Protein AF-A0A7C6QM16-F1 (afdb_monomer)

Radius of gyration: 36.96 Å; Cα contacts (8 Å, |Δi|>4): 160; chains: 1; bounding box: 85×45×129 Å

Nearest PDB structures (foldseek):
  1hlv-assembly1_A  TM=3.546E-01  e=5.012E+00  Homo sapiens

Mean predicted aligned error: 21.58 Å

pLDDT: mean 73.98, std 18.42, range [33.25, 95.0]

Foldseek 3Di:
DDDDDDDDPPPPDPPPPPDPDDPPLRVLLVCCVVVNDPLVVSCVVVVHDSVVSVVVNVVVVVVVVVVPPDDDPPDDPPDPPPDVVVVVVVVVVVVVVVVVLVVVVVVLLVVLVCVVVVVDPDCVPDDDALVRLVVLLVNLVVCVVVVHDSCVSCVSNVHHSVVSVVLNVQCPPHDPVSSSVSSDDVVVVPPPPPDDPVRLVQLVVVCVVPVPDQLQVSQVVCCVDPPDRDRDDSVRSLVSVCVVPVPDPSVCLQAPFDFDDDPPRDTDTDGDHDDDDD

Structure (mmCIF, N/CA/C/O backbone):
data_AF-A0A7C6QM16-F1
#
_entry.id   AF-A0A7C6QM16-F1
#
loop_
_atom_site.group_PDB
_atom_site.id
_atom_site.type_symbol
_atom_site.label_atom_id
_atom_site.label_alt_id
_atom_site.label_comp_id
_atom_site.label_asym_id
_atom_site.label_entity_id
_atom_site.label_seq_id
_atom_site.pdbx_PDB_ins_code
_atom_site.Cartn_x
_atom_site.Cartn_y
_atom_site.Cartn_z
_atom_site.occupancy
_atom_site.B_iso_or_equiv
_atom_site.auth_seq_id
_atom_site.auth_comp_id
_atom_site.auth_asym_id
_atom_site.auth_atom_id
_atom_site.pdbx_PDB_model_num
ATOM 1 N N . MET A 1 1 ? 48.044 -13.655 -75.133 1.00 46.38 1 MET A N 1
ATOM 2 C CA . MET A 1 1 ? 47.577 -13.136 -73.830 1.00 46.38 1 MET A CA 1
ATOM 3 C C . MET A 1 1 ? 46.070 -12.934 -73.935 1.00 46.38 1 MET A C 1
ATOM 5 O O . MET A 1 1 ? 45.674 -11.958 -74.559 1.00 46.38 1 MET A O 1
ATOM 9 N N . PRO A 1 2 ? 45.229 -13.883 -73.489 1.00 45.97 2 PRO A N 1
ATOM 10 C CA . PRO A 1 2 ? 43.781 -13.747 -73.599 1.00 45.97 2 PRO A CA 1
ATOM 11 C C . PRO A 1 2 ? 43.229 -12.981 -72.390 1.00 45.97 2 PRO A C 1
ATOM 13 O O . PRO A 1 2 ? 43.519 -13.322 -71.246 1.00 45.97 2 PRO A O 1
ATOM 16 N N . SER A 1 3 ? 42.445 -11.937 -72.661 1.00 46.34 3 SER A N 1
ATOM 17 C CA . SER A 1 3 ? 41.695 -11.181 -71.660 1.00 46.34 3 SER A CA 1
ATOM 18 C C . SER A 1 3 ? 40.475 -11.979 -71.213 1.00 46.34 3 SER A C 1
ATOM 20 O O . SER A 1 3 ? 39.569 -12.246 -72.002 1.00 46.34 3 SER A O 1
ATOM 22 N N . THR A 1 4 ? 40.459 -12.353 -69.940 1.00 51.69 4 THR A N 1
ATOM 23 C CA . THR A 1 4 ? 39.337 -13.017 -69.283 1.00 51.69 4 THR A CA 1
ATOM 24 C C . THR A 1 4 ? 38.253 -12.006 -68.919 1.00 51.69 4 THR A C 1
ATOM 26 O O . THR A 1 4 ? 38.477 -11.026 -68.212 1.00 51.69 4 THR A O 1
ATOM 29 N N . LEU A 1 5 ? 37.071 -12.290 -69.449 1.00 47.19 5 LEU A N 1
ATOM 30 C CA . LEU A 1 5 ? 35.767 -11.723 -69.142 1.00 47.19 5 LEU A CA 1
ATOM 31 C C . LEU A 1 5 ? 35.243 -12.209 -67.773 1.00 47.19 5 L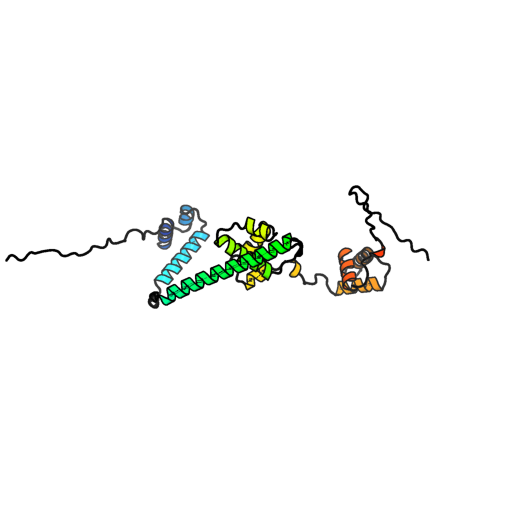EU A C 1
ATOM 33 O O . LEU A 1 5 ? 35.563 -13.316 -67.349 1.00 47.19 5 LEU A O 1
ATOM 37 N N . LEU A 1 6 ? 34.319 -11.413 -67.213 1.00 45.38 6 LEU A N 1
ATOM 38 C CA . LEU A 1 6 ? 33.286 -11.748 -66.211 1.00 45.38 6 LEU A CA 1
ATOM 39 C C . LEU A 1 6 ? 33.723 -11.855 -64.735 1.00 45.38 6 LEU A C 1
ATOM 41 O O . LEU A 1 6 ? 34.360 -12.821 -64.334 1.00 45.38 6 LEU A O 1
ATOM 45 N N . HIS A 1 7 ? 33.219 -10.953 -63.889 1.00 43.53 7 HIS A N 1
ATOM 46 C CA . HIS A 1 7 ? 32.007 -11.214 -63.091 1.00 43.53 7 HIS A CA 1
ATOM 47 C C . HIS A 1 7 ? 31.571 -9.941 -62.348 1.00 43.53 7 HIS A C 1
ATOM 49 O O . HIS A 1 7 ? 32.300 -9.367 -61.543 1.00 43.53 7 HIS A O 1
ATOM 55 N N . SER A 1 8 ? 30.359 -9.497 -62.666 1.00 45.22 8 SER A N 1
ATOM 56 C CA . SER A 1 8 ? 29.576 -8.505 -61.941 1.00 45.22 8 SER A CA 1
ATOM 57 C C . SER A 1 8 ? 28.974 -9.152 -60.693 1.00 45.22 8 SER A C 1
ATOM 59 O O . SER A 1 8 ? 28.041 -9.941 -60.814 1.00 45.22 8 SER A O 1
ATOM 61 N N . ASP A 1 9 ? 29.477 -8.802 -59.511 1.00 41.09 9 ASP A N 1
ATOM 62 C CA . ASP A 1 9 ? 28.884 -9.202 -58.231 1.00 41.09 9 ASP A CA 1
ATOM 63 C C . ASP A 1 9 ? 27.934 -8.093 -57.745 1.00 41.09 9 ASP A C 1
ATOM 65 O O . ASP A 1 9 ? 28.237 -7.277 -56.871 1.00 41.09 9 ASP A O 1
ATOM 69 N N . THR A 1 10 ? 26.755 -8.013 -58.365 1.00 45.34 10 THR A N 1
ATOM 70 C CA . THR A 1 10 ? 25.607 -7.326 -57.766 1.00 45.34 10 THR A CA 1
ATOM 71 C C . THR A 1 10 ? 25.056 -8.230 -56.675 1.00 45.34 10 THR A C 1
ATOM 73 O O . THR A 1 10 ? 24.295 -9.156 -56.939 1.00 45.34 10 THR A O 1
ATOM 76 N N . SER A 1 11 ? 25.472 -7.965 -55.437 1.00 41.06 11 SER A N 1
ATOM 77 C CA . SER A 1 11 ? 24.900 -8.570 -54.239 1.00 41.06 11 SER A CA 1
ATOM 78 C C . SER A 1 11 ? 23.420 -8.181 -54.124 1.00 41.06 11 SER A C 1
ATOM 80 O O . SER A 1 11 ? 23.071 -7.120 -53.598 1.00 41.06 11 SER A O 1
ATOM 82 N N . ASP A 1 12 ? 22.556 -9.053 -54.641 1.00 44.94 12 ASP A N 1
ATOM 83 C CA . ASP A 1 12 ? 21.125 -9.088 -54.363 1.00 44.94 12 ASP A CA 1
ATOM 84 C C . ASP A 1 12 ? 20.931 -9.341 -52.865 1.00 44.94 12 ASP A C 1
ATOM 86 O O . ASP A 1 12 ? 20.944 -10.469 -52.367 1.00 44.94 12 ASP A O 1
ATOM 90 N N . LYS A 1 13 ? 20.767 -8.255 -52.106 1.00 41.72 13 LYS A N 1
ATOM 91 C CA . LYS A 1 13 ? 20.222 -8.345 -50.754 1.00 41.72 13 LYS A CA 1
ATOM 92 C C . LYS A 1 13 ? 18.776 -8.829 -50.879 1.00 41.72 13 LYS A C 1
ATOM 94 O O . LYS A 1 13 ? 17.985 -8.145 -51.533 1.00 41.72 13 LYS A O 1
ATOM 99 N N . PRO A 1 14 ? 18.388 -9.937 -50.224 1.00 41.72 14 PRO A N 1
ATOM 100 C CA . PRO A 1 14 ? 17.009 -10.389 -50.241 1.00 41.72 14 PRO A CA 1
ATOM 101 C C . PRO A 1 14 ? 16.133 -9.283 -49.655 1.00 41.72 14 PRO A C 1
ATOM 103 O O . PRO A 1 14 ? 16.283 -8.876 -48.498 1.00 41.72 14 PRO A O 1
ATOM 106 N N . GLN A 1 15 ? 15.242 -8.760 -50.496 1.00 44.00 15 GLN A N 1
ATOM 107 C CA . GLN A 1 15 ? 14.205 -7.826 -50.103 1.00 44.00 15 GLN A CA 1
ATOM 108 C C . GLN A 1 15 ? 13.397 -8.459 -48.970 1.00 44.00 15 GLN A C 1
ATOM 110 O O . GLN A 1 15 ? 12.625 -9.395 -49.162 1.00 44.00 15 GLN A O 1
ATOM 115 N N . ASN A 1 16 ? 13.577 -7.922 -47.767 1.00 42.69 16 ASN A N 1
ATOM 116 C CA . ASN A 1 16 ? 12.819 -8.257 -46.570 1.00 42.69 16 ASN A CA 1
ATOM 117 C C . ASN A 1 16 ? 11.408 -7.627 -46.671 1.00 42.69 16 ASN A C 1
ATOM 119 O O . ASN A 1 16 ? 11.031 -6.764 -45.882 1.00 42.69 16 ASN A O 1
ATOM 123 N N . GLN A 1 17 ? 10.670 -7.974 -47.733 1.00 45.06 17 GLN A N 1
ATOM 124 C CA . GLN A 1 17 ? 9.314 -7.494 -48.038 1.00 45.06 17 GLN A CA 1
ATOM 125 C C . GLN A 1 17 ? 8.216 -8.374 -47.423 1.00 45.06 17 GLN A C 1
ATOM 127 O O . GLN A 1 17 ? 7.039 -8.034 -47.498 1.00 45.06 17 GLN A O 1
ATOM 132 N N . SER A 1 18 ? 8.571 -9.478 -46.767 1.00 47.22 18 SER A N 1
ATOM 133 C CA . SER A 1 18 ? 7.600 -10.327 -46.079 1.00 47.22 18 SER A CA 1
ATOM 134 C C . SER A 1 18 ? 7.339 -9.800 -44.663 1.00 47.22 18 SER A C 1
ATOM 136 O O . SER A 1 18 ? 8.270 -9.682 -43.869 1.00 47.22 18 SER A O 1
ATOM 138 N N . LYS A 1 19 ? 6.059 -9.538 -44.352 1.00 48.47 19 LYS A N 1
ATOM 139 C CA . LYS A 1 19 ? 5.474 -9.060 -43.075 1.00 48.47 19 LYS A CA 1
ATOM 140 C C . LYS A 1 19 ? 5.273 -7.545 -42.927 1.00 48.47 19 LYS A C 1
ATOM 142 O O . LYS A 1 19 ? 5.683 -6.936 -41.941 1.00 48.47 19 LYS A O 1
ATOM 147 N N . ARG A 1 20 ? 4.509 -6.943 -43.842 1.00 57.47 20 ARG A N 1
ATOM 148 C CA . ARG A 1 20 ? 3.625 -5.806 -43.497 1.00 57.47 20 ARG A CA 1
ATOM 149 C C . ARG A 1 20 ? 2.152 -6.156 -43.687 1.00 57.47 20 ARG A C 1
ATOM 151 O O . ARG A 1 20 ? 1.338 -5.286 -43.980 1.00 57.47 20 ARG A O 1
ATOM 158 N N . ASP A 1 21 ? 1.806 -7.422 -43.510 1.00 67.62 21 ASP A N 1
ATOM 159 C CA . ASP A 1 21 ? 0.406 -7.809 -43.514 1.00 67.62 21 ASP A CA 1
ATOM 160 C C . ASP A 1 21 ? -0.241 -7.246 -42.254 1.00 67.62 21 ASP A C 1
ATOM 162 O O . ASP A 1 21 ? 0.197 -7.511 -41.129 1.00 67.62 21 ASP A O 1
ATOM 166 N N . LEU A 1 22 ? -1.278 -6.427 -42.442 1.00 72.44 22 LEU A N 1
ATOM 167 C CA . LEU A 1 22 ? -2.150 -6.076 -41.336 1.00 72.44 22 LEU A CA 1
ATOM 168 C C . LEU A 1 22 ? -2.662 -7.389 -40.743 1.00 72.44 22 LEU A C 1
ATOM 170 O O .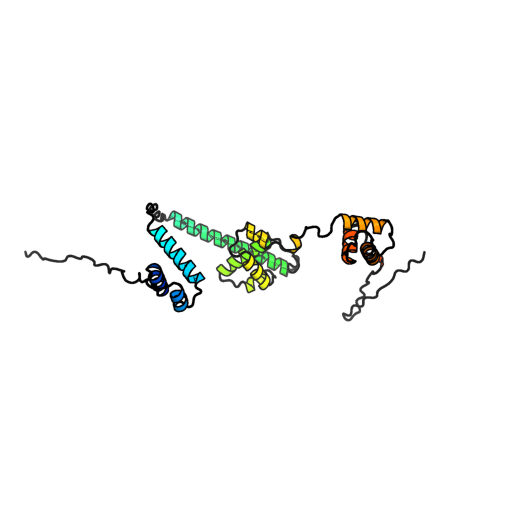 LEU A 1 22 ? -3.212 -8.226 -41.460 1.00 72.44 22 LEU A O 1
ATOM 174 N N . GLY A 1 23 ? -2.466 -7.568 -39.435 1.00 83.50 23 GLY A N 1
ATOM 175 C CA . GLY A 1 23 ? -3.016 -8.718 -38.725 1.00 83.50 23 GLY A CA 1
ATOM 176 C C . GLY A 1 23 ? -4.536 -8.820 -38.927 1.00 83.50 23 GLY A C 1
ATOM 177 O O . GLY A 1 23 ? -5.170 -7.840 -39.332 1.00 83.50 23 GLY A O 1
ATOM 178 N N . PRO A 1 24 ? -5.154 -9.965 -38.601 1.00 83.81 24 PRO A N 1
ATOM 179 C CA . PRO A 1 24 ? -6.566 -10.243 -38.902 1.00 83.81 24 PRO A CA 1
ATOM 180 C C . PRO A 1 24 ? -7.518 -9.136 -38.417 1.00 83.81 24 PRO A C 1
ATOM 182 O O . PRO A 1 24 ? -8.447 -8.740 -39.114 1.00 83.81 24 PRO A O 1
ATOM 185 N N . ASN A 1 25 ? -7.218 -8.543 -37.263 1.00 88.00 25 ASN A N 1
ATOM 186 C CA . ASN A 1 25 ? -7.968 -7.416 -36.714 1.00 88.00 25 ASN A CA 1
ATOM 187 C C . ASN A 1 25 ? -7.803 -6.123 -37.530 1.00 88.00 25 ASN A C 1
ATOM 189 O O . ASN A 1 25 ? -8.761 -5.379 -37.719 1.00 88.00 25 ASN A O 1
ATOM 193 N N . GLY A 1 26 ? -6.592 -5.850 -38.018 1.00 85.62 26 GLY A N 1
ATOM 194 C CA . GLY A 1 26 ? -6.296 -4.681 -38.844 1.00 85.62 26 GLY A CA 1
ATOM 195 C C . GLY A 1 26 ? -7.008 -4.738 -40.195 1.00 85.62 26 GLY A C 1
ATOM 196 O O . GLY A 1 26 ? -7.531 -3.722 -40.638 1.00 85.62 26 GLY A O 1
ATOM 197 N N . GLN A 1 27 ? -7.117 -5.925 -40.801 1.00 89.94 27 GLN A N 1
ATOM 198 C CA . GLN A 1 27 ? -7.863 -6.117 -42.053 1.00 89.94 27 GLN A CA 1
ATOM 199 C C . GLN A 1 27 ? -9.351 -5.795 -41.888 1.00 89.94 27 GLN A C 1
ATOM 201 O O . GLN A 1 27 ? -9.917 -5.077 -42.707 1.00 89.94 27 GLN A O 1
ATOM 206 N N . VAL A 1 28 ? -9.973 -6.257 -40.797 1.00 90.06 28 VAL A N 1
ATOM 207 C CA . VAL A 1 28 ? -11.381 -5.952 -40.492 1.00 90.06 28 VAL A CA 1
ATOM 208 C C . VAL A 1 28 ? -11.584 -4.450 -40.269 1.00 90.06 28 VAL A C 1
ATOM 210 O O . VAL A 1 28 ? -12.543 -3.879 -40.779 1.00 90.06 28 VAL A O 1
ATOM 213 N N . ILE A 1 29 ? -10.668 -3.778 -39.566 1.00 90.69 29 ILE A N 1
ATOM 214 C CA . ILE A 1 29 ? -10.740 -2.323 -39.359 1.00 90.69 29 ILE A CA 1
ATOM 215 C C . ILE A 1 29 ? -10.599 -1.553 -40.679 1.00 90.69 29 ILE A C 1
ATOM 217 O O . ILE A 1 29 ? -11.356 -0.611 -40.909 1.00 90.69 29 ILE A O 1
ATOM 221 N N . VAL A 1 30 ? -9.696 -1.971 -41.571 1.00 90.44 30 VAL A N 1
ATOM 222 C CA . VAL A 1 30 ? -9.554 -1.371 -42.909 1.00 90.44 30 VAL A CA 1
ATOM 223 C C . VAL A 1 30 ? -10.815 -1.581 -43.749 1.00 90.44 30 VAL A C 1
ATOM 225 O O . VAL A 1 30 ? -11.271 -0.637 -44.385 1.00 90.44 30 VAL A O 1
ATOM 228 N N . GLN A 1 31 ? -11.431 -2.767 -43.705 1.00 91.38 31 GLN A N 1
ATOM 229 C CA . GLN A 1 31 ? -12.690 -3.047 -44.409 1.00 91.38 31 GLN A CA 1
ATOM 230 C C . GLN A 1 31 ? -13.840 -2.149 -43.936 1.00 91.38 31 GLN A C 1
ATOM 232 O O . GLN A 1 31 ? -14.633 -1.682 -44.757 1.00 91.38 31 GLN A O 1
ATOM 237 N N . VAL A 1 32 ? -13.913 -1.867 -42.633 1.00 92.75 32 VAL A N 1
ATOM 238 C CA . VAL A 1 32 ? -14.917 -0.946 -42.081 1.00 92.75 32 VAL A CA 1
ATOM 239 C C . VAL A 1 32 ? -14.643 0.498 -42.498 1.00 92.75 32 VAL A C 1
ATOM 241 O O . VAL A 1 32 ? -15.568 1.194 -42.906 1.00 92.75 32 VAL A O 1
ATOM 244 N N . LEU A 1 33 ? -13.386 0.951 -42.448 1.00 89.81 33 LEU A N 1
ATOM 245 C CA . LEU A 1 33 ? -13.014 2.298 -42.905 1.00 89.81 33 LEU A CA 1
ATOM 246 C C . LEU A 1 33 ? -13.240 2.492 -44.411 1.00 89.81 33 LEU A C 1
ATOM 248 O O . LEU A 1 33 ? -13.601 3.584 -44.834 1.00 89.81 33 LEU A O 1
ATOM 252 N N . ALA A 1 34 ? -13.077 1.433 -45.205 1.00 90.75 34 ALA A N 1
ATOM 253 C CA . ALA A 1 34 ? -13.374 1.420 -46.635 1.00 90.75 34 ALA A CA 1
ATOM 254 C C . ALA A 1 34 ? -14.883 1.361 -46.950 1.00 90.75 34 ALA A C 1
ATOM 256 O O . ALA A 1 34 ? -15.260 1.352 -48.118 1.00 90.75 34 ALA A O 1
ATOM 257 N N . GLY A 1 35 ? -15.754 1.270 -45.936 1.00 90.94 35 GLY A N 1
ATOM 258 C CA . GLY A 1 35 ? -17.207 1.164 -46.105 1.00 90.94 35 GLY A CA 1
ATOM 259 C C . GLY A 1 35 ? -17.700 -0.208 -46.580 1.00 90.94 35 GLY A C 1
ATOM 260 O O . GLY A 1 35 ? -18.897 -0.391 -46.769 1.00 90.94 35 GLY A O 1
ATOM 261 N N . SER A 1 36 ? -16.801 -1.183 -46.740 1.00 93.00 36 SER A N 1
ATOM 262 C CA . SER A 1 36 ? -17.120 -2.539 -47.213 1.00 93.00 36 SER A CA 1
ATOM 263 C C . SER A 1 36 ? -17.731 -3.453 -46.144 1.00 93.00 36 SER A C 1
ATOM 265 O O . SER A 1 36 ? -18.286 -4.495 -46.478 1.00 93.00 36 SER A O 1
ATOM 267 N N . LEU A 1 37 ? -17.639 -3.076 -44.864 1.00 93.50 37 LEU A N 1
ATOM 268 C CA . LEU A 1 37 ? -18.201 -3.827 -43.741 1.00 93.50 37 LEU A CA 1
ATOM 269 C C . LEU A 1 37 ? -18.803 -2.859 -42.705 1.00 93.50 37 LEU A C 1
ATOM 271 O O . LEU A 1 37 ? -18.106 -1.945 -42.256 1.00 93.50 37 LEU A O 1
ATOM 275 N N . PRO A 1 38 ? -20.062 -3.027 -42.266 1.00 94.88 38 PRO A N 1
ATOM 276 C CA . PRO A 1 38 ? -20.631 -2.179 -41.227 1.00 94.88 38 PRO A CA 1
ATOM 277 C C . PRO A 1 38 ? -19.995 -2.462 -39.856 1.00 94.88 38 PRO A C 1
ATOM 279 O O . PRO A 1 38 ? -19.703 -3.601 -39.487 1.00 94.88 38 PRO A O 1
ATOM 282 N N . ALA A 1 39 ? -19.833 -1.415 -39.040 1.00 90.88 39 ALA A N 1
ATOM 283 C CA . ALA A 1 39 ? -19.165 -1.504 -37.735 1.00 90.88 39 ALA A CA 1
ATOM 284 C C . ALA A 1 39 ? -19.828 -2.493 -36.751 1.00 90.88 39 ALA A C 1
ATOM 286 O O . ALA A 1 39 ? -19.159 -3.034 -35.871 1.00 90.88 39 ALA A O 1
ATOM 287 N N . SER A 1 40 ? -21.136 -2.735 -36.879 1.00 93.19 40 SER A N 1
ATOM 288 C CA . SER A 1 40 ? -21.866 -3.738 -36.091 1.00 93.19 40 SER A CA 1
ATOM 289 C C . SER A 1 40 ? -21.476 -5.171 -36.452 1.00 93.19 40 SER A C 1
ATOM 291 O O . SER A 1 40 ? -21.358 -6.012 -35.566 1.00 93.19 40 SER A O 1
ATOM 293 N N . GLU A 1 41 ? -21.237 -5.443 -37.730 1.00 94.00 41 GLU A N 1
ATOM 294 C CA . GLU A 1 41 ? -20.842 -6.766 -38.216 1.00 94.00 41 GLU A CA 1
ATOM 295 C C . GLU A 1 41 ? -19.371 -7.051 -37.897 1.00 94.00 41 GLU A C 1
ATOM 297 O O . GLU A 1 41 ? -19.024 -8.140 -37.444 1.00 94.00 41 GLU A O 1
ATOM 302 N N . ALA A 1 42 ? -18.515 -6.029 -37.987 1.00 92.69 42 ALA A N 1
ATOM 303 C CA . ALA A 1 42 ? -17.138 -6.101 -37.505 1.00 92.69 42 ALA A CA 1
ATOM 304 C C . ALA A 1 42 ? -17.048 -6.403 -35.999 1.00 92.69 42 ALA A C 1
ATOM 306 O O . ALA A 1 42 ? -16.181 -7.164 -35.571 1.00 92.69 42 ALA A O 1
ATOM 307 N N . ALA A 1 43 ? -17.957 -5.836 -35.197 1.00 93.50 43 ALA A N 1
ATOM 308 C CA . ALA A 1 43 ? -18.038 -6.096 -33.760 1.00 93.50 43 ALA A CA 1
ATOM 309 C C . ALA A 1 43 ? -18.325 -7.575 -33.471 1.00 93.50 43 ALA A C 1
ATOM 311 O O . ALA A 1 43 ? -17.625 -8.190 -32.667 1.00 93.50 43 ALA A O 1
ATOM 312 N N . LEU A 1 44 ? -19.298 -8.156 -34.180 1.00 94.19 44 LEU A N 1
ATOM 313 C CA . LEU A 1 44 ? -19.637 -9.576 -34.077 1.00 94.19 44 LEU A CA 1
ATOM 314 C C . LEU A 1 44 ? -18.472 -10.466 -34.524 1.00 94.19 44 LEU A C 1
ATOM 316 O O . LEU A 1 44 ? -18.088 -11.378 -33.796 1.00 94.19 44 LEU A O 1
ATOM 320 N N . LYS A 1 45 ? -17.857 -10.156 -35.672 1.00 94.12 45 LYS A N 1
ATOM 321 C CA . LYS A 1 45 ? -16.745 -10.932 -36.242 1.00 94.12 45 LYS A CA 1
ATOM 322 C C . LYS A 1 45 ? -15.511 -10.968 -35.336 1.00 94.12 45 LYS A C 1
ATOM 324 O O . LYS A 1 45 ? -14.791 -11.960 -35.325 1.00 94.12 45 LYS A O 1
ATOM 329 N N . LEU A 1 46 ? -15.272 -9.899 -34.576 1.00 92.69 46 LEU A N 1
ATOM 330 C CA . LEU A 1 46 ? -14.142 -9.786 -33.649 1.00 92.69 46 LEU A CA 1
ATOM 331 C C . LEU A 1 46 ? -14.496 -10.137 -32.194 1.00 92.69 46 LEU A C 1
ATOM 333 O O . LEU A 1 46 ? -13.623 -10.063 -31.331 1.00 92.69 46 LEU A O 1
ATOM 337 N N . GLY A 1 47 ? -15.751 -10.494 -31.894 1.00 94.75 47 GLY A N 1
ATOM 338 C CA . GLY A 1 47 ? -16.197 -10.774 -30.523 1.00 94.75 47 GLY A CA 1
ATOM 339 C C . GLY A 1 47 ? -16.083 -9.562 -29.589 1.00 94.75 47 GLY A C 1
ATOM 340 O O . GLY A 1 47 ? -15.804 -9.708 -28.400 1.00 94.75 47 GLY A O 1
ATOM 341 N N . MET A 1 48 ? -16.251 -8.351 -30.124 1.00 94.81 48 MET A N 1
ATOM 342 C CA . MET A 1 48 ? -16.083 -7.090 -29.401 1.00 94.81 48 MET A CA 1
ATOM 343 C C . MET A 1 48 ? -17.389 -6.300 -29.320 1.00 94.81 48 MET A C 1
ATOM 345 O O . MET A 1 48 ? -18.299 -6.462 -30.126 1.00 94.81 48 MET A O 1
ATOM 349 N N . SER A 1 49 ? -17.478 -5.379 -28.357 1.00 95.00 49 SER A N 1
ATOM 350 C CA . SER A 1 49 ? -18.594 -4.434 -28.314 1.00 95.00 49 SER A CA 1
ATOM 351 C C . SER A 1 49 ? -18.477 -3.393 -29.434 1.00 95.00 49 SER A C 1
ATOM 353 O O . SER A 1 49 ? -17.381 -2.973 -29.814 1.00 95.00 49 SER A O 1
ATOM 355 N N . ARG A 1 50 ? -19.617 -2.890 -29.921 1.00 91.38 50 ARG A N 1
ATOM 356 C CA . ARG A 1 50 ? -19.663 -1.823 -30.940 1.00 91.38 50 ARG A CA 1
ATOM 357 C C . ARG A 1 50 ? -18.893 -0.564 -30.514 1.00 91.38 50 ARG A C 1
ATOM 359 O O . ARG A 1 50 ? -18.261 0.091 -31.337 1.00 91.38 50 ARG A O 1
ATOM 366 N N . GLN A 1 51 ? -18.897 -0.245 -29.217 1.00 92.94 51 GLN A N 1
ATOM 367 C CA . GLN A 1 51 ? -18.116 0.870 -28.672 1.00 92.94 51 GLN A CA 1
ATOM 368 C C . GLN A 1 51 ? -16.603 0.642 -28.798 1.00 92.94 51 GLN A C 1
ATOM 370 O O . GLN A 1 51 ? -15.871 1.590 -29.075 1.00 92.94 51 GLN A O 1
ATOM 375 N N . ALA A 1 52 ? -16.125 -0.592 -28.608 1.00 91.50 52 ALA A N 1
ATOM 376 C CA . ALA A 1 52 ? -14.711 -0.921 -28.763 1.00 91.50 52 ALA A CA 1
ATOM 377 C C . ALA A 1 52 ? -14.255 -0.773 -30.225 1.00 91.50 52 ALA A C 1
ATOM 379 O O . ALA A 1 52 ? -13.227 -0.140 -30.464 1.00 91.50 52 ALA A O 1
ATOM 380 N N . ILE A 1 53 ? -15.063 -1.248 -31.183 1.00 94.31 53 ILE A N 1
ATOM 381 C CA . ILE A 1 53 ? -14.828 -1.054 -32.625 1.00 94.31 53 ILE A CA 1
ATOM 382 C C . ILE A 1 53 ? -14.748 0.435 -32.967 1.00 94.31 53 ILE A C 1
ATOM 384 O O . ILE A 1 53 ? -13.766 0.872 -33.557 1.00 94.31 53 ILE A O 1
ATOM 388 N N . ASN A 1 54 ? -15.720 1.244 -32.535 1.00 92.44 54 ASN A N 1
ATOM 389 C CA . ASN A 1 54 ? -15.719 2.683 -32.822 1.00 92.44 54 ASN A CA 1
ATOM 390 C C . ASN A 1 54 ? -14.484 3.397 -32.248 1.00 92.44 54 ASN A C 1
ATOM 392 O O . ASN A 1 54 ? -13.907 4.262 -32.901 1.00 92.44 54 ASN A O 1
ATOM 396 N N . ARG A 1 55 ? -14.017 3.005 -31.053 1.00 93.38 55 ARG A N 1
ATOM 397 C CA . ARG A 1 55 ? -12.759 3.531 -30.492 1.00 93.38 55 ARG A CA 1
ATOM 398 C C . ARG A 1 55 ? -11.548 3.154 -31.345 1.00 93.38 55 ARG A C 1
ATOM 400 O O . ARG A 1 55 ? -10.625 3.954 -31.457 1.00 93.38 55 ARG A O 1
ATOM 407 N N . TRP A 1 56 ? -11.523 1.950 -31.911 1.00 93.19 56 TRP A N 1
ATOM 408 C CA . TRP A 1 56 ? -10.443 1.516 -32.798 1.00 93.19 56 TRP A CA 1
ATOM 409 C C . TRP A 1 56 ? -10.474 2.249 -34.137 1.00 93.19 56 TRP A C 1
ATOM 411 O O . TRP A 1 56 ? -9.422 2.692 -34.587 1.00 93.19 56 TRP A O 1
ATOM 421 N N . LEU A 1 57 ? -11.658 2.450 -34.718 1.00 92.19 57 LEU A N 1
ATOM 422 C CA . LEU A 1 57 ? -11.832 3.228 -35.947 1.00 92.19 57 LEU A CA 1
ATOM 423 C C . LEU A 1 57 ? -11.338 4.666 -35.775 1.00 92.19 57 LEU A C 1
ATOM 425 O O . LEU A 1 57 ? -10.562 5.138 -36.599 1.00 92.19 57 LEU A O 1
ATOM 429 N N . ASN A 1 58 ? -11.701 5.324 -34.669 1.00 93.06 58 ASN A N 1
ATOM 430 C CA . ASN A 1 58 ? -11.243 6.685 -34.379 1.00 93.06 58 ASN A CA 1
ATOM 431 C C . ASN A 1 58 ? -9.715 6.758 -34.256 1.00 93.06 58 ASN A C 1
ATOM 433 O O . ASN A 1 58 ? -9.088 7.602 -34.886 1.00 93.06 58 ASN A O 1
ATOM 437 N N . ARG A 1 59 ? -9.089 5.824 -33.525 1.00 90.56 59 ARG A N 1
ATOM 438 C CA . ARG A 1 59 ? -7.619 5.772 -33.420 1.00 90.56 59 ARG A CA 1
ATOM 439 C C . ARG A 1 59 ? -6.941 5.502 -34.759 1.00 90.56 59 ARG A C 1
ATOM 441 O O . ARG A 1 59 ? -5.881 6.059 -35.021 1.00 90.56 59 ARG A O 1
ATOM 448 N N . ALA A 1 60 ? -7.517 4.630 -35.584 1.00 90.38 60 ALA A N 1
ATOM 449 C CA . ALA A 1 60 ? -6.990 4.347 -36.912 1.00 90.38 60 ALA A CA 1
ATOM 450 C C . ALA A 1 60 ? -7.074 5.593 -37.808 1.00 90.38 60 ALA A C 1
ATOM 452 O O . ALA A 1 60 ? -6.087 5.938 -38.452 1.00 90.38 60 ALA A O 1
ATOM 453 N N . ALA A 1 61 ? -8.199 6.313 -37.781 1.00 89.56 61 ALA A N 1
ATOM 454 C CA . ALA A 1 61 ? -8.371 7.574 -38.496 1.00 89.56 61 ALA A CA 1
ATOM 455 C C . ALA A 1 61 ? -7.377 8.655 -38.024 1.00 89.56 61 ALA A C 1
ATOM 457 O O . ALA A 1 61 ? -6.732 9.296 -38.853 1.00 89.56 61 ALA A O 1
ATOM 458 N N . ASP A 1 62 ? -7.179 8.807 -36.710 1.00 89.75 62 ASP A N 1
ATOM 459 C CA . ASP A 1 62 ? -6.192 9.732 -36.133 1.00 89.75 62 ASP A CA 1
ATOM 460 C C . ASP A 1 62 ? -4.755 9.360 -36.522 1.00 89.75 62 ASP A C 1
ATOM 462 O O . ASP A 1 62 ? -3.938 10.228 -36.838 1.00 89.75 62 ASP A O 1
ATOM 466 N N . GLY A 1 63 ? -4.444 8.062 -36.538 1.00 87.31 63 GLY A N 1
ATOM 467 C CA . GLY A 1 63 ? -3.161 7.537 -36.994 1.00 87.31 63 GLY A CA 1
ATOM 468 C C . GLY A 1 63 ? -2.903 7.852 -38.467 1.00 87.31 63 GLY A C 1
ATOM 469 O O . GLY A 1 63 ? -1.832 8.356 -38.799 1.00 87.31 63 GLY A O 1
ATOM 470 N N . ILE A 1 64 ? -3.897 7.634 -39.336 1.00 87.88 64 ILE A N 1
ATOM 471 C CA . ILE A 1 64 ? -3.823 7.972 -40.767 1.00 87.88 64 ILE A CA 1
ATOM 472 C C . ILE A 1 64 ? -3.626 9.479 -40.942 1.00 87.88 64 ILE A C 1
ATOM 474 O O . ILE A 1 64 ? -2.721 9.900 -41.659 1.00 87.88 64 ILE A O 1
ATOM 478 N N . LYS A 1 65 ? -4.411 10.301 -40.237 1.00 89.75 65 LYS A N 1
ATOM 479 C CA . LYS A 1 65 ? -4.278 11.762 -40.266 1.00 89.75 65 LYS A CA 1
ATOM 480 C C . LYS A 1 65 ? -2.872 12.200 -39.852 1.00 89.75 65 LYS A C 1
ATOM 482 O O . LYS A 1 65 ? -2.269 13.022 -40.530 1.00 89.75 65 LYS A O 1
ATOM 487 N N . THR A 1 66 ? -2.331 11.609 -38.789 1.00 87.38 66 THR A N 1
ATOM 488 C CA . THR A 1 66 ? -0.980 11.901 -38.283 1.00 87.38 66 THR A CA 1
ATOM 489 C C . THR A 1 66 ? 0.116 11.455 -39.257 1.00 87.38 66 THR A C 1
ATOM 491 O O . THR A 1 66 ? 1.137 12.125 -39.390 1.00 87.38 66 THR A O 1
ATOM 494 N N . ALA A 1 67 ? -0.077 10.334 -39.952 1.00 83.88 67 ALA A N 1
ATOM 495 C CA . ALA A 1 67 ? 0.868 9.840 -40.952 1.00 83.88 67 ALA A CA 1
ATOM 496 C C . ALA A 1 67 ? 0.866 10.690 -42.234 1.00 83.88 67 ALA A C 1
ATOM 498 O O . ALA A 1 67 ? 1.911 10.856 -42.856 1.00 83.88 67 ALA A O 1
ATOM 499 N N . LEU A 1 68 ? -0.295 11.233 -42.613 1.00 85.38 68 LEU A N 1
ATOM 500 C CA . LEU A 1 68 ? -0.451 12.107 -43.778 1.00 85.38 68 LEU A CA 1
ATOM 501 C C . LEU A 1 68 ? -0.043 13.558 -43.500 1.00 85.38 68 LEU A C 1
ATOM 503 O O . LEU A 1 68 ? 0.249 14.297 -44.438 1.00 85.38 68 LEU A O 1
ATOM 507 N N . THR A 1 69 ? -0.002 13.990 -42.235 1.00 87.44 69 THR A N 1
ATOM 508 C CA . THR A 1 69 ? 0.547 15.305 -41.895 1.00 87.44 69 THR A CA 1
ATOM 509 C C . THR A 1 69 ? 2.066 15.310 -42.091 1.00 87.44 69 THR A C 1
ATOM 511 O O . THR A 1 69 ? 2.760 14.540 -41.420 1.00 87.44 69 THR A O 1
ATOM 514 N N . PRO A 1 70 ? 2.613 16.173 -42.971 1.00 77.00 70 PRO A N 1
ATOM 515 C CA . PRO A 1 70 ? 4.044 16.220 -43.235 1.00 77.00 70 PRO A CA 1
ATOM 516 C C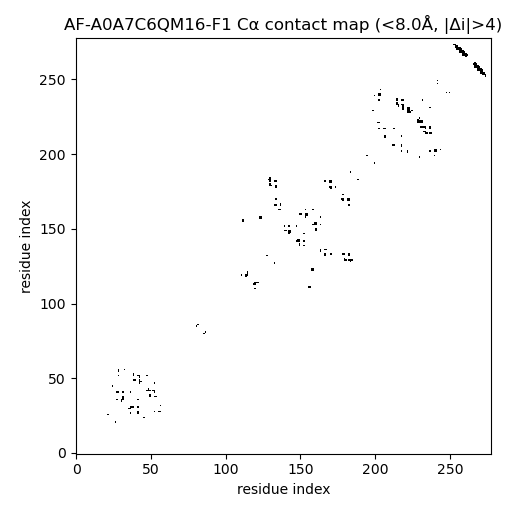 . PRO A 1 70 ? 4.784 16.625 -41.961 1.00 77.00 70 PRO A C 1
ATOM 518 O O . PRO A 1 70 ? 4.660 17.745 -41.464 1.00 77.00 70 PRO A O 1
ATOM 521 N N . LYS A 1 71 ? 5.561 15.693 -41.411 1.00 73.62 71 LYS A N 1
ATOM 522 C CA . LYS A 1 71 ? 6.416 15.944 -40.255 1.00 73.62 71 LYS A CA 1
ATOM 523 C C . LYS A 1 71 ? 7.810 16.276 -40.767 1.00 73.62 71 LYS A C 1
ATOM 525 O O . LYS A 1 71 ? 8.369 15.520 -41.560 1.00 73.62 71 LYS A O 1
ATOM 530 N N . LYS A 1 72 ? 8.377 17.398 -40.314 1.00 76.38 72 LYS A N 1
ATOM 531 C CA . LYS A 1 72 ? 9.785 17.723 -40.576 1.00 76.38 72 LYS A CA 1
ATOM 532 C C . LYS A 1 72 ? 10.625 16.513 -40.134 1.00 76.38 72 LYS A C 1
ATOM 534 O O . LYS A 1 72 ? 10.407 16.054 -39.006 1.00 76.38 72 LYS A O 1
ATOM 539 N N . PRO A 1 73 ? 11.509 15.959 -40.987 1.00 73.75 73 PRO A N 1
ATOM 540 C CA . PRO A 1 73 ? 12.359 14.847 -40.589 1.00 73.75 73 PRO A CA 1
ATOM 541 C C . PRO A 1 73 ? 13.072 15.244 -39.299 1.00 73.75 73 PRO A C 1
ATOM 543 O O . PRO A 1 73 ? 13.623 16.345 -39.198 1.00 73.75 73 PRO A O 1
ATOM 546 N N . GLY A 1 74 ? 12.948 14.393 -38.279 1.00 69.00 74 GLY A N 1
ATOM 547 C CA . GLY A 1 74 ? 13.595 14.636 -36.999 1.00 69.00 74 GLY A CA 1
ATOM 548 C C . GLY A 1 74 ? 15.104 14.797 -37.196 1.00 69.00 74 GLY A C 1
ATOM 549 O O . GLY A 1 74 ? 15.642 14.286 -38.184 1.00 69.00 74 GLY A O 1
ATOM 550 N N . PRO A 1 75 ? 15.797 15.502 -36.286 1.00 72.88 75 PRO A N 1
ATOM 551 C CA . PRO A 1 75 ? 17.252 15.521 -36.299 1.00 72.88 75 PRO A CA 1
ATOM 552 C C . PRO A 1 75 ? 17.762 14.080 -36.368 1.00 72.88 75 PRO A C 1
ATOM 554 O O . PRO A 1 75 ? 17.210 13.199 -35.701 1.00 72.88 75 PRO A O 1
ATOM 557 N N . ALA A 1 76 ? 18.764 13.842 -37.222 1.00 62.97 76 ALA A N 1
ATOM 558 C CA . ALA A 1 76 ? 19.367 12.525 -37.361 1.00 62.97 76 ALA A CA 1
ATOM 559 C C . ALA A 1 76 ? 19.690 11.988 -35.957 1.00 62.97 76 ALA A C 1
ATOM 561 O O . ALA A 1 76 ? 20.197 12.760 -35.134 1.00 62.97 76 ALA A O 1
ATOM 562 N N . PRO A 1 77 ? 19.356 10.720 -35.648 1.00 57.50 77 PRO A N 1
ATOM 563 C CA . PRO A 1 77 ? 19.687 10.152 -34.351 1.00 57.50 77 PRO A CA 1
ATOM 564 C C . PRO A 1 77 ? 21.180 10.376 -34.126 1.00 57.50 77 PRO A C 1
ATOM 566 O O . PRO A 1 77 ? 21.986 9.964 -34.964 1.00 57.50 77 PRO A O 1
ATOM 569 N N . MET A 1 78 ? 21.531 11.095 -33.050 1.00 57.19 78 MET A N 1
ATOM 570 C CA . MET A 1 78 ? 22.929 11.278 -32.667 1.00 57.19 78 MET A CA 1
ATOM 571 C C . MET A 1 78 ? 23.552 9.891 -32.661 1.00 57.19 78 MET A C 1
ATOM 573 O O . MET A 1 78 ? 23.075 9.003 -31.947 1.00 57.19 78 MET A O 1
ATOM 577 N N . GLN A 1 79 ? 24.559 9.683 -33.510 1.00 59.78 79 GLN A N 1
ATOM 578 C CA . GLN A 1 79 ? 25.304 8.440 -33.468 1.00 59.78 79 GLN A CA 1
ATOM 579 C C . GLN A 1 79 ? 25.811 8.280 -32.033 1.00 59.78 79 GLN A C 1
ATOM 581 O O . GLN A 1 79 ? 26.287 9.267 -31.460 1.00 59.78 79 GLN A O 1
ATOM 586 N N . PRO A 1 80 ? 25.650 7.096 -31.416 1.00 57.62 80 PRO A N 1
ATOM 587 C CA . PRO A 1 80 ? 26.151 6.882 -30.074 1.00 57.62 80 PRO A CA 1
ATOM 588 C C . PRO A 1 80 ? 27.636 7.222 -30.102 1.00 57.62 80 PRO A C 1
ATOM 590 O O . PRO A 1 80 ? 28.400 6.638 -30.873 1.00 57.62 80 PRO A O 1
ATOM 593 N N . VAL A 1 81 ? 28.018 8.226 -29.314 1.00 58.88 81 VAL A N 1
ATOM 594 C CA . VAL A 1 81 ? 29.416 8.587 -29.109 1.00 58.88 81 VAL A CA 1
ATOM 595 C C . VAL A 1 81 ? 30.029 7.411 -28.357 1.00 58.88 81 VAL A C 1
ATOM 597 O O . VAL A 1 81 ? 30.016 7.354 -27.131 1.00 58.88 81 VAL A O 1
ATOM 600 N N . ASN A 1 82 ? 30.486 6.415 -29.113 1.00 59.25 82 ASN A N 1
ATOM 601 C CA . ASN A 1 82 ? 31.196 5.245 -28.623 1.00 59.25 82 ASN A CA 1
ATOM 602 C C . ASN A 1 82 ? 32.632 5.666 -28.296 1.00 59.25 82 ASN A C 1
ATOM 604 O O . ASN A 1 82 ? 33.583 5.189 -28.912 1.00 59.25 82 ASN A O 1
ATOM 608 N N . SER A 1 83 ? 32.798 6.610 -27.367 1.00 74.31 83 SER A N 1
ATOM 609 C CA . SER A 1 83 ? 34.112 6.870 -26.799 1.00 74.31 83 SER A CA 1
ATOM 610 C C . SER A 1 83 ? 34.406 5.798 -25.740 1.00 74.31 83 SER A C 1
ATOM 612 O O . SER A 1 83 ? 33.521 5.442 -24.951 1.00 74.31 83 SER A O 1
ATOM 614 N N . PRO A 1 84 ? 35.636 5.257 -25.693 1.00 78.75 84 PRO A N 1
ATOM 615 C CA . PRO A 1 84 ? 36.037 4.315 -24.646 1.00 78.75 84 PRO A CA 1
ATOM 616 C C . PRO A 1 84 ? 35.898 4.931 -23.243 1.00 78.75 84 PRO A C 1
ATOM 618 O O . PRO A 1 84 ? 35.604 4.225 -22.280 1.00 78.75 84 PRO A O 1
ATOM 621 N N . GLU A 1 85 ? 36.011 6.256 -23.144 1.00 79.31 85 GLU A N 1
ATOM 622 C CA . GLU A 1 85 ? 35.772 7.035 -21.926 1.00 79.31 85 GLU A CA 1
ATOM 623 C C . GLU A 1 85 ? 34.322 6.932 -21.434 1.00 79.31 85 GLU A C 1
ATOM 625 O O . GLU A 1 85 ? 34.084 6.767 -20.238 1.00 79.31 85 GLU A O 1
ATOM 630 N N . LEU A 1 86 ? 33.340 6.957 -22.340 1.00 79.00 86 LEU A N 1
ATOM 631 C CA . LEU A 1 86 ? 31.926 6.842 -21.983 1.00 79.00 86 LEU A CA 1
ATOM 632 C C . LEU A 1 86 ? 31.579 5.421 -21.520 1.00 79.00 86 LEU A C 1
ATOM 634 O O . LEU A 1 86 ? 30.819 5.253 -20.566 1.00 79.00 86 LEU A O 1
ATOM 638 N N . ALA A 1 87 ? 32.187 4.398 -22.126 1.00 78.75 87 ALA A N 1
ATOM 639 C CA . ALA A 1 87 ? 32.056 3.015 -21.669 1.00 78.75 87 ALA A CA 1
ATOM 640 C C . ALA A 1 87 ? 32.691 2.805 -20.279 1.00 78.75 87 ALA A C 1
ATOM 642 O O . ALA A 1 87 ? 32.089 2.158 -19.416 1.00 78.75 87 ALA A O 1
ATOM 643 N N . ALA A 1 88 ? 33.867 3.395 -20.033 1.00 85.56 88 ALA A N 1
ATOM 644 C CA . ALA A 1 88 ? 34.525 3.368 -18.729 1.00 85.56 88 ALA A CA 1
ATOM 645 C C . ALA A 1 88 ? 33.681 4.072 -17.651 1.00 85.56 88 ALA A C 1
ATOM 647 O O . ALA A 1 88 ? 33.428 3.490 -16.593 1.00 85.56 88 ALA A O 1
ATOM 648 N N . ALA A 1 89 ? 33.146 5.260 -17.953 1.00 84.69 89 ALA A N 1
ATOM 649 C CA . ALA A 1 89 ? 32.266 6.003 -17.052 1.00 84.69 89 ALA A CA 1
ATOM 650 C C . ALA A 1 89 ? 30.959 5.244 -16.755 1.00 84.69 89 ALA A C 1
ATOM 652 O O . ALA A 1 89 ? 30.514 5.179 -15.609 1.00 84.69 89 ALA A O 1
ATOM 653 N N . GLN A 1 90 ? 30.347 4.602 -17.756 1.00 81.50 90 GLN A N 1
ATOM 654 C CA . GLN A 1 90 ? 29.156 3.769 -17.551 1.00 81.50 90 GLN A CA 1
ATOM 655 C C . GLN A 1 90 ? 29.441 2.548 -16.671 1.00 81.50 90 GLN A C 1
ATOM 657 O O . GLN A 1 90 ? 28.629 2.198 -15.808 1.00 81.50 90 GLN A O 1
ATOM 662 N N . HIS A 1 91 ? 30.596 1.907 -16.861 1.00 83.50 91 HIS A N 1
ATOM 663 C CA . HIS A 1 91 ? 31.031 0.796 -16.023 1.00 83.50 91 HIS A CA 1
ATOM 664 C C . HIS A 1 91 ? 31.267 1.248 -14.573 1.00 83.50 91 HIS A C 1
ATOM 666 O O . HIS A 1 91 ? 30.849 0.570 -13.630 1.00 83.50 91 HIS A O 1
ATOM 672 N N . GLU A 1 92 ? 31.870 2.420 -14.377 1.00 91.19 92 GLU A N 1
ATOM 673 C CA . GLU A 1 92 ? 32.088 3.005 -13.056 1.00 91.19 92 GLU A CA 1
ATOM 674 C C . GLU A 1 92 ? 30.773 3.374 -12.356 1.00 91.19 92 GLU A C 1
ATOM 676 O O . GLU A 1 92 ? 30.556 2.975 -11.210 1.00 91.19 92 GLU A O 1
ATOM 681 N N . ILE A 1 93 ? 29.836 4.015 -13.062 1.00 86.62 93 ILE A N 1
ATOM 682 C CA . ILE A 1 93 ? 28.488 4.303 -12.547 1.00 86.62 93 ILE A CA 1
ATOM 683 C C . ILE A 1 93 ? 27.781 3.009 -12.129 1.00 86.62 93 ILE A C 1
ATOM 685 O O . ILE A 1 93 ? 27.160 2.949 -11.065 1.00 86.62 93 ILE A O 1
ATOM 689 N N . LYS A 1 94 ? 27.887 1.945 -12.932 1.00 85.62 94 LYS A N 1
ATOM 690 C CA . LYS A 1 94 ? 27.310 0.636 -12.602 1.00 85.62 94 LYS A CA 1
ATOM 691 C C . LYS A 1 94 ? 27.934 0.051 -11.331 1.00 85.62 94 LYS A C 1
ATOM 693 O O . LYS A 1 94 ? 27.202 -0.412 -10.457 1.00 85.62 94 LYS A O 1
ATOM 698 N N . LYS A 1 95 ? 29.261 0.122 -11.197 1.00 87.62 95 LYS A N 1
ATOM 699 C CA . LYS A 1 95 ? 30.005 -0.342 -10.014 1.00 87.62 95 LYS A CA 1
ATOM 700 C C . LYS A 1 95 ? 29.623 0.444 -8.756 1.00 87.62 95 LYS A C 1
ATOM 702 O O . LYS A 1 95 ? 29.421 -0.151 -7.700 1.00 87.62 95 LYS A O 1
ATOM 707 N N . LEU A 1 96 ? 29.480 1.766 -8.858 1.00 87.06 96 LEU A N 1
ATOM 708 C CA . LEU A 1 96 ? 29.056 2.620 -7.745 1.00 87.06 96 LEU A CA 1
ATOM 709 C C . LEU A 1 96 ? 27.612 2.331 -7.322 1.00 87.06 96 LEU A C 1
ATOM 711 O O . LEU A 1 96 ? 27.347 2.197 -6.130 1.00 87.06 96 LEU A O 1
ATOM 715 N N . ARG A 1 97 ? 26.694 2.132 -8.274 1.00 79.12 97 ARG A N 1
ATOM 716 C CA . ARG A 1 97 ? 25.308 1.728 -7.973 1.00 79.12 97 ARG A CA 1
ATOM 717 C C . ARG A 1 97 ? 25.236 0.387 -7.245 1.00 79.12 97 ARG A C 1
ATOM 719 O O . ARG A 1 97 ? 24.470 0.255 -6.298 1.00 79.12 97 ARG A O 1
ATOM 726 N N . GLN A 1 98 ? 26.058 -0.583 -7.645 1.00 73.62 98 GLN A N 1
ATOM 727 C CA . GLN A 1 98 ? 26.160 -1.868 -6.946 1.00 73.62 98 GLN A CA 1
ATOM 728 C C . GLN A 1 98 ? 26.675 -1.699 -5.512 1.00 73.62 98 GLN A C 1
ATOM 730 O O . GLN A 1 98 ? 26.124 -2.303 -4.593 1.00 73.62 98 GLN A O 1
ATOM 735 N N . LYS A 1 99 ? 27.680 -0.837 -5.299 1.00 77.00 99 LYS A N 1
ATOM 736 C CA . LYS A 1 99 ? 28.178 -0.521 -3.952 1.00 77.00 99 LYS A CA 1
ATOM 737 C C . LYS A 1 99 ? 27.104 0.133 -3.081 1.00 77.00 99 LYS A C 1
ATOM 739 O O . LYS A 1 99 ? 26.908 -0.314 -1.956 1.00 77.00 99 LYS A O 1
ATOM 744 N N . ILE A 1 100 ? 26.380 1.126 -3.597 1.00 81.38 100 ILE A N 1
ATOM 745 C CA . ILE A 1 100 ? 25.295 1.795 -2.858 1.00 81.38 100 ILE A CA 1
ATOM 746 C C . ILE A 1 100 ? 24.215 0.783 -2.456 1.00 81.38 100 ILE A C 1
ATOM 748 O O . ILE A 1 100 ? 23.897 0.681 -1.276 1.00 81.38 100 ILE A O 1
ATOM 752 N N . ALA A 1 101 ? 23.748 -0.049 -3.392 1.00 67.31 101 ALA A N 1
ATOM 753 C CA . ALA A 1 101 ? 22.757 -1.086 -3.098 1.00 67.31 101 ALA A CA 1
ATOM 754 C C . ALA A 1 101 ? 23.249 -2.095 -2.040 1.00 67.31 101 ALA A C 1
ATOM 756 O O . ALA A 1 101 ? 22.481 -2.523 -1.180 1.00 67.31 101 ALA A O 1
ATOM 757 N N . SER A 1 102 ? 24.538 -2.457 -2.067 1.00 62.88 102 SER A N 1
ATOM 758 C CA . SER A 1 102 ? 25.127 -3.337 -1.050 1.00 62.88 102 SER A CA 1
ATOM 759 C C . SER A 1 102 ? 25.195 -2.681 0.335 1.00 62.88 102 SER A C 1
ATOM 761 O O . SER A 1 102 ? 24.917 -3.342 1.332 1.00 62.88 102 SER A O 1
ATOM 763 N N . LEU A 1 103 ? 25.491 -1.379 0.410 1.00 74.31 103 LEU A N 1
ATOM 764 C CA . LEU A 1 103 ? 25.531 -0.629 1.668 1.00 74.31 103 LEU A CA 1
ATOM 765 C C . LEU A 1 103 ? 24.130 -0.431 2.255 1.00 74.31 103 LEU A C 1
ATOM 767 O O . LEU A 1 103 ? 23.951 -0.599 3.458 1.00 74.31 103 LEU A O 1
ATOM 771 N N . GLU A 1 104 ? 23.127 -0.160 1.419 1.00 72.94 104 GLU A N 1
ATOM 772 C CA . GLU A 1 104 ? 21.720 -0.100 1.836 1.00 72.94 104 GLU A CA 1
ATOM 773 C C . GLU A 1 104 ? 21.236 -1.457 2.370 1.00 72.94 104 GLU A C 1
ATOM 775 O O . GLU A 1 104 ? 20.587 -1.525 3.415 1.00 72.94 104 GLU A O 1
ATOM 780 N N . ALA A 1 105 ? 21.607 -2.558 1.708 1.00 64.12 105 ALA A N 1
ATOM 781 C CA . ALA A 1 105 ? 21.304 -3.905 2.184 1.00 64.12 105 ALA A CA 1
ATOM 782 C C . ALA A 1 105 ? 21.982 -4.210 3.532 1.00 64.12 105 ALA A C 1
ATOM 784 O O . ALA A 1 105 ? 21.344 -4.781 4.417 1.00 64.12 105 ALA A O 1
ATOM 785 N N . ILE A 1 106 ? 23.237 -3.788 3.724 1.00 67.75 106 ILE A N 1
ATOM 786 C CA . ILE A 1 106 ? 23.959 -3.917 5.001 1.00 67.75 106 ILE A CA 1
ATOM 787 C C . ILE A 1 106 ? 23.296 -3.070 6.092 1.00 67.75 106 ILE A C 1
ATOM 789 O O . ILE A 1 106 ? 23.110 -3.557 7.204 1.00 67.75 106 ILE A O 1
ATOM 793 N N . GLN A 1 107 ? 22.889 -1.834 5.797 1.00 73.12 107 GLN A N 1
ATOM 794 C CA . GLN A 1 107 ? 22.187 -0.974 6.752 1.00 73.12 107 GLN A CA 1
ATOM 795 C C . GLN A 1 107 ? 20.862 -1.603 7.204 1.00 73.12 107 GLN A C 1
ATOM 797 O O . GLN A 1 107 ? 20.540 -1.597 8.393 1.00 73.12 107 GLN A O 1
ATOM 802 N N . LEU A 1 108 ? 20.109 -2.194 6.275 1.00 65.56 108 LEU A N 1
ATOM 803 C CA . LEU A 1 108 ? 18.863 -2.898 6.582 1.00 65.56 108 LEU A CA 1
ATOM 804 C C . LEU A 1 108 ? 19.105 -4.199 7.353 1.00 65.56 108 LEU A C 1
ATOM 806 O O . LEU A 1 108 ? 18.344 -4.506 8.269 1.00 65.56 108 LEU A O 1
ATOM 810 N N . LEU A 1 109 ? 20.173 -4.933 7.032 1.00 64.81 109 LEU A N 1
ATOM 811 C CA . LEU A 1 109 ? 20.602 -6.107 7.790 1.00 64.81 109 LEU A CA 1
ATOM 812 C C . LEU A 1 109 ? 20.990 -5.723 9.222 1.00 64.81 109 LEU A C 1
ATOM 814 O O . LEU A 1 109 ? 20.567 -6.386 10.160 1.00 64.81 109 LEU A O 1
ATOM 818 N N . LEU A 1 110 ? 21.726 -4.626 9.410 1.00 68.62 110 LEU A N 1
ATOM 819 C CA . LEU A 1 110 ? 22.091 -4.105 10.728 1.00 68.62 110 LEU A CA 1
ATOM 820 C C . LEU A 1 110 ? 20.857 -3.677 11.524 1.00 68.62 110 LEU A C 1
ATOM 822 O O . LEU A 1 110 ? 20.736 -4.035 12.691 1.00 68.62 110 LEU A O 1
ATOM 826 N N . LEU A 1 111 ? 19.900 -2.988 10.900 1.00 64.50 111 LEU A N 1
ATOM 827 C CA . LEU A 1 111 ? 18.622 -2.652 11.535 1.00 64.50 111 LEU A CA 1
ATOM 828 C C . LEU A 1 111 ? 17.809 -3.906 11.899 1.00 64.50 111 LEU A C 1
ATOM 830 O O . LEU A 1 111 ? 17.181 -3.948 12.957 1.00 64.50 111 LEU A O 1
ATOM 834 N N . ALA A 1 112 ? 17.835 -4.946 11.062 1.00 59.22 112 ALA A N 1
ATOM 835 C CA . ALA A 1 112 ? 17.181 -6.222 11.346 1.00 59.22 112 ALA A CA 1
ATOM 836 C C . ALA A 1 112 ? 17.874 -6.992 12.486 1.00 59.22 112 ALA A C 1
ATOM 838 O O . ALA A 1 112 ? 17.193 -7.548 13.348 1.00 59.22 112 ALA A O 1
ATOM 839 N N . LEU A 1 113 ? 19.208 -6.981 12.543 1.00 57.25 113 LEU A N 1
ATOM 840 C CA . LEU A 1 113 ? 19.992 -7.589 13.620 1.00 57.25 113 LEU A CA 1
ATOM 841 C C . LEU A 1 113 ? 19.795 -6.848 14.948 1.00 57.25 113 LEU A C 1
ATOM 843 O O . LEU A 1 113 ? 19.546 -7.488 15.963 1.00 57.25 113 LEU A O 1
ATOM 847 N N . LEU A 1 114 ? 19.796 -5.512 14.937 1.00 60.16 114 LEU A N 1
ATOM 848 C CA . LEU A 1 114 ? 19.494 -4.681 16.112 1.00 60.16 114 LEU A CA 1
ATOM 849 C C . LEU A 1 114 ? 18.057 -4.888 16.623 1.00 60.16 114 LEU A C 1
ATOM 851 O O . LEU A 1 114 ? 17.785 -4.773 17.817 1.00 60.16 114 LEU A O 1
ATOM 855 N N . LYS A 1 115 ? 17.124 -5.233 15.729 1.00 52.09 115 LYS A N 1
ATOM 856 C CA . LYS A 1 115 ? 15.770 -5.665 16.095 1.00 52.09 115 LYS A CA 1
ATOM 857 C C . LYS A 1 115 ? 15.767 -7.064 16.719 1.00 52.09 115 LYS A C 1
ATOM 859 O O . LYS A 1 115 ? 15.053 -7.280 17.693 1.00 52.09 115 LYS A O 1
ATOM 864 N N . ALA A 1 116 ? 16.556 -8.002 16.192 1.00 56.09 116 ALA A N 1
ATOM 865 C CA . ALA A 1 116 ? 16.665 -9.363 16.723 1.00 56.09 116 ALA A CA 1
ATOM 866 C C . ALA A 1 116 ? 17.313 -9.410 18.118 1.00 56.09 116 ALA A C 1
ATOM 868 O O . ALA A 1 116 ? 16.928 -10.238 18.939 1.00 56.09 116 ALA A O 1
ATOM 869 N N . THR A 1 117 ? 18.235 -8.490 18.417 1.00 60.81 117 THR A N 1
ATOM 870 C CA . THR A 1 117 ? 18.848 -8.341 19.748 1.00 60.81 117 THR A CA 1
ATOM 871 C C . THR A 1 117 ? 17.972 -7.576 20.746 1.00 60.81 117 THR A C 1
ATOM 873 O O . THR A 1 117 ? 18.396 -7.341 21.875 1.00 60.81 117 THR A O 1
ATOM 876 N N . GLY A 1 118 ? 16.752 -7.178 20.358 1.00 54.53 118 GLY A N 1
ATOM 877 C CA . GLY A 1 118 ? 15.817 -6.460 21.229 1.00 54.53 118 GLY A CA 1
ATOM 878 C C . GLY A 1 118 ? 16.203 -5.004 21.514 1.00 54.53 118 GLY A C 1
ATOM 879 O O . GLY A 1 118 ? 15.585 -4.375 22.368 1.00 54.53 118 GLY A O 1
ATOM 880 N N . MET A 1 119 ? 17.196 -4.453 20.805 1.00 56.78 119 MET A N 1
ATOM 881 C CA . MET A 1 119 ? 17.647 -3.065 20.979 1.00 56.78 119 MET A CA 1
ATOM 882 C C . MET A 1 119 ? 16.842 -2.044 20.158 1.00 56.78 119 MET A C 1
ATOM 884 O O . MET A 1 119 ? 17.038 -0.841 20.322 1.00 56.78 119 MET A O 1
ATOM 888 N N . LEU A 1 120 ? 15.921 -2.488 19.294 1.00 47.19 120 LEU A N 1
ATOM 889 C CA . LEU A 1 120 ? 15.006 -1.619 18.545 1.00 47.19 120 LEU A CA 1
ATOM 890 C C . LEU A 1 120 ? 13.533 -1.917 18.876 1.00 47.19 120 LEU A C 1
ATOM 892 O O . LEU A 1 120 ? 13.170 -3.078 19.075 1.00 47.19 120 LEU A O 1
ATOM 896 N N . PRO A 1 121 ? 12.659 -0.892 18.884 1.00 49.47 121 PRO A N 1
ATOM 897 C CA . PRO A 1 121 ? 11.233 -1.066 19.137 1.00 49.47 121 PRO A CA 1
ATOM 898 C C . PRO A 1 121 ? 10.576 -1.975 18.085 1.00 49.47 121 PRO A C 1
ATOM 900 O O . PRO A 1 121 ? 10.885 -1.922 16.893 1.00 49.47 121 PRO A O 1
ATOM 903 N N . ASP A 1 122 ? 9.639 -2.819 18.524 1.00 50.12 122 ASP A N 1
ATOM 904 C CA . ASP A 1 122 ? 8.965 -3.803 17.674 1.00 50.12 122 ASP A CA 1
ATOM 905 C C . ASP A 1 122 ? 8.120 -3.102 16.584 1.00 50.12 122 ASP A C 1
ATOM 907 O O . ASP A 1 122 ? 7.017 -2.601 16.822 1.00 50.12 122 ASP A O 1
ATOM 911 N N . PHE A 1 123 ? 8.635 -3.063 15.348 1.00 50.00 123 PHE A N 1
ATOM 912 C CA . PHE A 1 123 ? 7.997 -2.402 14.195 1.00 50.00 123 PHE A CA 1
ATOM 913 C C . PHE A 1 123 ? 6.611 -2.951 13.811 1.00 50.00 123 PHE A C 1
ATOM 915 O O . PHE A 1 123 ? 5.946 -2.389 12.936 1.00 50.00 123 PHE A O 1
ATOM 922 N N . ARG A 1 124 ? 6.148 -4.032 14.453 1.00 50.50 124 ARG A N 1
ATOM 923 C CA . ARG A 1 124 ? 4.776 -4.541 14.305 1.00 50.50 124 ARG A CA 1
ATOM 924 C C . ARG A 1 124 ? 3.723 -3.488 14.659 1.00 50.50 124 ARG A C 1
ATOM 926 O O . ARG A 1 124 ? 2.653 -3.486 14.051 1.00 50.50 124 ARG A O 1
ATOM 933 N N . TYR A 1 125 ? 4.052 -2.571 15.570 1.00 51.44 125 TYR A N 1
ATOM 934 C CA . TYR A 1 125 ? 3.132 -1.546 16.074 1.00 51.44 125 TYR A CA 1
ATOM 935 C C . TYR A 1 125 ? 3.526 -0.111 15.706 1.00 51.44 125 TYR A C 1
ATOM 937 O O . TYR A 1 125 ? 2.777 0.821 16.001 1.00 51.44 125 TYR A O 1
ATOM 945 N N . LEU A 1 126 ? 4.657 0.089 15.022 1.00 59.94 126 LEU A N 1
ATOM 946 C CA . LEU A 1 126 ? 5.048 1.415 14.552 1.00 59.94 126 LEU A CA 1
ATOM 947 C C . LEU A 1 126 ? 4.179 1.845 13.367 1.00 59.94 126 LEU A C 1
ATOM 949 O O . LEU A 1 126 ? 4.106 1.182 12.325 1.00 59.94 126 LEU A O 1
ATOM 953 N N . ARG A 1 127 ? 3.529 3.001 13.524 1.00 67.38 127 ARG A N 1
ATOM 954 C CA . ARG A 1 127 ? 2.944 3.728 12.399 1.00 67.38 127 ARG A CA 1
ATOM 955 C C . ARG A 1 127 ? 4.083 4.285 11.559 1.00 67.38 127 ARG A C 1
ATOM 957 O O . ARG A 1 127 ? 4.797 5.178 11.995 1.00 67.38 127 ARG A O 1
ATOM 964 N N . LEU A 1 128 ? 4.237 3.734 10.362 1.00 73.06 128 LEU A N 1
ATOM 965 C CA . LEU A 1 128 ? 5.196 4.224 9.381 1.00 73.06 128 LEU A CA 1
ATOM 966 C C . LEU A 1 128 ? 4.645 5.489 8.716 1.00 73.06 128 LEU A C 1
ATOM 968 O O . LEU A 1 128 ? 3.458 5.535 8.372 1.00 73.06 128 LEU A O 1
ATOM 972 N N . SER A 1 129 ? 5.499 6.490 8.515 1.00 76.12 129 SER A N 1
ATOM 973 C CA . SER A 1 129 ? 5.148 7.680 7.738 1.00 76.12 129 SER A CA 1
ATOM 974 C C . SER A 1 129 ? 4.884 7.312 6.267 1.00 76.12 129 SER A C 1
ATOM 976 O O . SER A 1 129 ? 5.325 6.252 5.805 1.00 76.12 129 SER A O 1
ATOM 978 N N . PRO A 1 130 ? 4.162 8.147 5.497 1.00 80.44 130 PRO A N 1
ATOM 979 C CA . PRO A 1 130 ? 3.960 7.911 4.066 1.00 80.44 130 PRO A CA 1
ATOM 980 C C . PRO A 1 130 ? 5.280 7.762 3.299 1.00 80.44 130 PRO A C 1
ATOM 982 O O . PRO A 1 130 ? 5.397 6.875 2.456 1.00 80.44 130 PRO A O 1
ATOM 985 N N . GLU A 1 131 ? 6.292 8.553 3.661 1.00 79.94 131 GLU A N 1
ATOM 986 C CA . GLU A 1 131 ? 7.643 8.476 3.095 1.00 79.94 131 GLU A CA 1
ATOM 987 C C . GLU A 1 131 ? 8.305 7.131 3.385 1.00 79.94 131 GLU A C 1
ATOM 989 O O . GLU A 1 131 ? 8.775 6.461 2.472 1.00 79.94 131 GLU A O 1
ATOM 994 N N . GLN A 1 132 ? 8.263 6.673 4.638 1.00 79.94 132 GLN A N 1
ATOM 995 C CA . GLN A 1 132 ? 8.820 5.376 5.023 1.00 79.94 132 GLN A CA 1
ATOM 996 C C . GLN A 1 132 ? 8.120 4.221 4.299 1.00 79.94 132 GLN A C 1
ATOM 998 O O . GLN A 1 132 ? 8.772 3.274 3.857 1.00 79.94 132 GLN A O 1
ATOM 1003 N N . LYS A 1 133 ? 6.790 4.290 4.148 1.00 88.31 133 LYS A N 1
ATOM 1004 C CA . LYS A 1 133 ? 6.025 3.298 3.376 1.00 88.31 133 LYS A CA 1
ATOM 1005 C C . LYS A 1 133 ? 6.474 3.270 1.916 1.00 88.31 133 LYS A C 1
ATOM 1007 O O . LYS A 1 133 ? 6.607 2.182 1.360 1.00 88.31 133 LYS A O 1
ATOM 1012 N N . LEU A 1 134 ? 6.702 4.437 1.311 1.00 89.00 134 LEU A N 1
ATOM 1013 C CA . LEU A 1 134 ? 7.149 4.544 -0.074 1.00 89.00 134 LEU A CA 1
ATOM 1014 C C . LEU A 1 134 ? 8.559 3.970 -0.248 1.00 89.00 134 LEU A C 1
ATOM 1016 O O . LEU A 1 134 ? 8.746 3.099 -1.094 1.00 89.00 134 LEU A O 1
ATOM 1020 N N . SER A 1 135 ? 9.505 4.354 0.612 1.00 85.31 135 SER A N 1
ATOM 1021 C CA . SER A 1 135 ? 10.880 3.841 0.577 1.00 85.31 135 SER A CA 1
ATOM 1022 C C . SER A 1 135 ? 10.929 2.319 0.715 1.00 85.31 135 SER A C 1
ATOM 1024 O O . SER A 1 135 ? 11.662 1.652 -0.007 1.00 85.31 135 SER A O 1
ATOM 1026 N N . LEU A 1 136 ? 10.102 1.728 1.586 1.00 86.25 136 LEU A N 1
ATOM 1027 C CA . LEU A 1 136 ? 10.017 0.268 1.716 1.00 86.25 136 LEU A CA 1
ATOM 1028 C C . LEU A 1 136 ? 9.492 -0.416 0.447 1.00 86.25 136 LEU A C 1
ATOM 1030 O O . LEU A 1 136 ? 9.926 -1.520 0.122 1.00 86.25 136 LEU A O 1
ATOM 1034 N N . VAL A 1 137 ? 8.557 0.213 -0.269 1.00 91.25 137 VAL A N 1
ATOM 1035 C CA . VAL A 1 137 ? 8.059 -0.308 -1.550 1.00 91.25 137 VAL A CA 1
ATOM 1036 C C . VAL A 1 137 ? 9.129 -0.196 -2.637 1.00 91.25 137 VAL A C 1
ATOM 1038 O O . VAL A 1 137 ? 9.300 -1.143 -3.403 1.00 91.25 137 VAL A O 1
ATOM 1041 N N . GLU A 1 138 ? 9.855 0.921 -2.699 1.00 89.88 138 GLU A N 1
ATOM 1042 C CA . GLU A 1 138 ? 10.969 1.126 -3.634 1.00 89.88 138 GLU A CA 1
ATOM 1043 C C . GLU A 1 138 ? 12.076 0.089 -3.397 1.00 89.88 138 GLU A C 1
ATOM 1045 O O . GLU A 1 138 ? 12.452 -0.628 -4.324 1.00 89.88 138 GLU A O 1
ATOM 1050 N N . LEU A 1 139 ? 12.496 -0.093 -2.143 1.00 84.81 139 LEU A N 1
ATOM 1051 C CA . LEU A 1 139 ? 13.479 -1.103 -1.745 1.00 84.81 139 LEU A CA 1
ATOM 1052 C C . LEU A 1 139 ? 13.024 -2.524 -2.081 1.00 84.81 139 LEU A C 1
ATOM 1054 O O . LEU A 1 139 ? 13.799 -3.308 -2.627 1.00 84.81 139 LEU A O 1
ATOM 1058 N N . MET A 1 140 ? 11.757 -2.856 -1.816 1.00 90.56 140 MET A N 1
ATOM 1059 C CA . MET A 1 140 ? 11.199 -4.154 -2.195 1.00 90.56 140 MET A CA 1
ATOM 1060 C C . MET A 1 140 ? 11.265 -4.364 -3.714 1.00 90.56 140 MET A C 1
ATOM 1062 O O . MET A 1 140 ? 11.600 -5.458 -4.164 1.00 90.56 140 MET A O 1
ATOM 1066 N N . ASN A 1 141 ? 10.948 -3.342 -4.516 1.00 90.69 141 ASN A N 1
ATOM 1067 C CA . ASN A 1 141 ? 11.012 -3.441 -5.974 1.00 90.69 141 ASN A CA 1
ATOM 1068 C C . ASN A 1 141 ? 12.454 -3.646 -6.459 1.00 90.69 141 ASN A C 1
ATOM 1070 O O . ASN A 1 141 ? 12.675 -4.498 -7.317 1.00 90.69 141 ASN A O 1
ATOM 1074 N N . THR A 1 142 ? 13.424 -2.931 -5.883 1.00 89.50 142 THR A N 1
ATOM 1075 C CA . THR A 1 142 ? 14.854 -3.103 -6.183 1.00 89.50 142 THR A CA 1
ATOM 1076 C C . THR A 1 142 ? 15.342 -4.501 -5.805 1.00 89.50 142 THR A C 1
ATOM 1078 O O . THR A 1 142 ? 16.005 -5.160 -6.602 1.00 89.50 142 THR A O 1
ATOM 1081 N N . PHE A 1 143 ? 14.953 -5.001 -4.630 1.00 83.75 143 PHE A N 1
ATOM 1082 C CA . PHE A 1 143 ? 15.285 -6.352 -4.175 1.00 83.75 143 PHE A CA 1
ATOM 1083 C C . PHE A 1 143 ? 14.723 -7.433 -5.108 1.00 83.75 143 PHE A C 1
ATOM 1085 O O . PHE A 1 143 ? 15.426 -8.375 -5.468 1.00 83.75 143 PHE A O 1
ATOM 1092 N N . VAL A 1 144 ? 13.473 -7.277 -5.557 1.00 89.06 144 VAL A N 1
ATOM 1093 C CA . VAL A 1 144 ? 12.850 -8.193 -6.525 1.00 89.06 144 VAL A CA 1
ATOM 1094 C C . VAL A 1 144 ? 13.522 -8.108 -7.894 1.00 89.06 144 VAL A C 1
ATOM 1096 O O . VAL A 1 144 ? 13.745 -9.137 -8.526 1.00 89.06 144 VAL A O 1
ATOM 1099 N N . ALA A 1 145 ? 13.889 -6.908 -8.349 1.00 86.19 145 ALA A N 1
ATOM 1100 C CA . ALA A 1 145 ? 14.621 -6.724 -9.601 1.00 86.19 145 ALA A CA 1
ATOM 1101 C C . ALA A 1 145 ? 16.016 -7.375 -9.569 1.00 86.19 145 ALA A C 1
ATOM 1103 O O . ALA A 1 145 ? 16.506 -7.820 -10.602 1.00 86.19 145 ALA A O 1
ATOM 1104 N N . ALA A 1 146 ? 16.625 -7.486 -8.385 1.00 82.75 146 ALA A N 1
ATOM 1105 C CA . ALA A 1 146 ? 17.872 -8.212 -8.160 1.00 82.75 146 ALA A CA 1
ATOM 1106 C C . ALA A 1 146 ? 17.696 -9.745 -8.055 1.00 82.75 146 ALA A C 1
ATOM 1108 O O . ALA A 1 146 ? 18.669 -10.450 -7.797 1.00 82.75 146 ALA A O 1
ATOM 1109 N N . GLY A 1 147 ? 16.480 -10.271 -8.249 1.00 81.69 147 GLY A N 1
ATOM 1110 C CA . GLY A 1 147 ? 16.173 -11.706 -8.185 1.00 81.69 147 GLY A CA 1
ATOM 1111 C C . GLY A 1 147 ? 15.684 -12.198 -6.819 1.00 81.69 147 GLY A C 1
ATOM 1112 O O . GLY A 1 147 ? 15.484 -13.396 -6.636 1.00 81.69 147 GLY A O 1
ATOM 1113 N N . GLY A 1 148 ? 15.472 -11.300 -5.855 1.00 80.19 148 GLY A N 1
ATOM 1114 C CA . GLY A 1 148 ? 14.942 -11.643 -4.539 1.00 80.19 148 GLY A CA 1
ATOM 1115 C C . GLY A 1 148 ? 13.427 -11.886 -4.521 1.00 80.19 148 GLY A C 1
ATOM 1116 O O . GLY A 1 148 ? 12.670 -11.402 -5.364 1.00 80.19 148 GLY A O 1
ATOM 1117 N N . PHE A 1 149 ? 12.941 -12.596 -3.499 1.00 85.88 149 PHE A N 1
ATOM 1118 C CA . PHE A 1 149 ? 11.508 -12.821 -3.293 1.00 85.88 149 PHE A CA 1
ATOM 1119 C C . PHE A 1 149 ? 10.898 -11.779 -2.350 1.00 85.88 149 PHE A C 1
ATOM 1121 O O . PHE A 1 149 ? 11.300 -11.635 -1.196 1.00 85.88 149 PHE A O 1
ATOM 1128 N N . ALA A 1 150 ? 9.837 -11.101 -2.795 1.00 86.12 150 ALA A N 1
ATOM 1129 C CA . ALA A 1 150 ? 9.147 -10.084 -1.994 1.00 86.12 150 ALA A CA 1
ATOM 1130 C C . ALA A 1 150 ? 8.584 -10.611 -0.655 1.00 86.12 150 ALA A C 1
ATOM 1132 O O . ALA A 1 150 ? 8.446 -9.842 0.295 1.00 86.12 150 ALA A O 1
ATOM 1133 N N . LYS A 1 151 ? 8.261 -11.910 -0.566 1.00 86.94 151 LYS A N 1
ATOM 1134 C CA . LYS A 1 151 ? 7.821 -12.549 0.685 1.00 86.94 151 LYS A CA 1
ATOM 1135 C C . LYS A 1 151 ? 8.950 -12.573 1.721 1.00 86.94 151 LYS A C 1
ATOM 1137 O O . LYS A 1 151 ? 8.740 -12.119 2.839 1.00 86.94 151 LYS A O 1
ATOM 1142 N N . THR A 1 152 ? 10.141 -13.007 1.312 1.00 78.50 152 THR A N 1
ATOM 1143 C CA . THR A 1 152 ? 11.345 -13.018 2.152 1.00 78.50 152 THR A CA 1
ATOM 1144 C C . THR A 1 152 ? 11.690 -11.609 2.622 1.00 78.50 152 THR A C 1
ATOM 1146 O O . THR A 1 152 ? 11.894 -11.399 3.809 1.00 78.50 152 THR A O 1
ATOM 1149 N N . PHE A 1 153 ? 11.635 -10.616 1.725 1.00 82.62 153 PHE A N 1
ATOM 1150 C CA . PHE A 1 153 ? 11.844 -9.211 2.092 1.00 82.62 153 PHE A CA 1
ATOM 1151 C C . PHE A 1 153 ? 10.874 -8.739 3.190 1.00 82.62 153 PHE A C 1
ATOM 1153 O O . PHE A 1 153 ? 11.283 -8.090 4.151 1.00 82.62 153 PHE A O 1
ATOM 1160 N N . ALA A 1 154 ? 9.588 -9.088 3.067 1.00 83.88 154 ALA A N 1
ATOM 1161 C CA . ALA A 1 154 ? 8.564 -8.735 4.047 1.00 83.88 154 ALA A CA 1
ATOM 1162 C C . ALA A 1 154 ? 8.859 -9.331 5.435 1.00 83.88 154 ALA A C 1
ATOM 1164 O O . ALA A 1 154 ? 8.763 -8.630 6.445 1.00 83.88 154 ALA A O 1
ATOM 1165 N N . GLU A 1 155 ? 9.253 -10.606 5.467 1.00 79.19 155 GLU A N 1
ATOM 1166 C CA . GLU A 1 155 ? 9.643 -11.322 6.684 1.00 79.19 155 GLU A CA 1
ATOM 1167 C C . GLU A 1 155 ? 10.867 -10.670 7.342 1.00 79.19 155 GLU A C 1
ATOM 1169 O O . GLU A 1 155 ? 10.831 -10.399 8.542 1.00 79.19 155 GLU A O 1
ATOM 1174 N N . THR A 1 156 ? 11.888 -10.302 6.559 1.00 75.25 156 THR A N 1
ATOM 1175 C CA . THR A 1 156 ? 13.104 -9.634 7.053 1.00 75.25 156 THR A CA 1
ATOM 1176 C C . THR A 1 156 ? 12.804 -8.300 7.737 1.00 75.25 156 THR A C 1
ATOM 1178 O O . THR A 1 156 ? 13.311 -8.032 8.825 1.00 75.25 156 THR A O 1
ATOM 1181 N N . ILE A 1 157 ? 11.939 -7.464 7.154 1.00 73.31 157 ILE A N 1
ATOM 1182 C CA . ILE A 1 157 ? 11.568 -6.177 7.770 1.00 73.31 157 ILE A CA 1
ATOM 1183 C C . ILE A 1 157 ? 10.502 -6.330 8.875 1.00 73.31 157 ILE A C 1
ATOM 1185 O O . ILE A 1 157 ? 10.167 -5.375 9.584 1.00 73.31 157 ILE A O 1
ATOM 1189 N N . GLY A 1 158 ? 9.953 -7.536 9.052 1.00 72.69 158 GLY A N 1
ATOM 1190 C CA . GLY A 1 158 ? 8.866 -7.839 9.981 1.00 72.69 158 GLY A CA 1
ATOM 1191 C C . GLY A 1 158 ? 7.559 -7.117 9.648 1.00 72.69 158 GLY A C 1
ATOM 1192 O O . GLY A 1 158 ? 6.845 -6.690 10.556 1.00 72.69 158 GLY A O 1
ATOM 1193 N N . GLN A 1 159 ? 7.255 -6.952 8.358 1.00 81.12 159 GLN A N 1
ATOM 1194 C CA . GLN A 1 159 ? 5.954 -6.489 7.872 1.00 81.12 159 GLN A CA 1
ATOM 1195 C C . GLN A 1 159 ? 5.233 -7.630 7.158 1.00 81.12 159 GLN A C 1
ATOM 1197 O O . GLN A 1 159 ? 5.835 -8.527 6.579 1.00 81.12 159 GLN A O 1
ATOM 1202 N N . THR A 1 160 ? 3.904 -7.589 7.144 1.00 84.88 160 THR A N 1
ATOM 1203 C CA . THR A 1 160 ? 3.135 -8.585 6.396 1.00 84.88 160 THR A CA 1
ATOM 1204 C C . THR A 1 160 ? 3.294 -8.362 4.894 1.00 84.88 160 THR A C 1
ATOM 1206 O O . THR A 1 160 ? 3.046 -7.261 4.396 1.00 84.88 160 THR A O 1
ATOM 1209 N N . TYR A 1 161 ? 3.593 -9.425 4.149 1.00 87.50 161 TYR A N 1
ATOM 1210 C CA . TYR A 1 161 ? 3.679 -9.401 2.685 1.00 87.50 161 TYR A CA 1
ATOM 1211 C C . TYR A 1 161 ? 2.452 -8.745 2.018 1.00 87.50 161 TYR A C 1
ATOM 1213 O O . TYR A 1 161 ? 2.580 -7.851 1.179 1.00 87.50 161 TYR A O 1
ATOM 1221 N N . SER A 1 162 ? 1.244 -9.090 2.476 1.00 90.50 162 SER A N 1
ATOM 1222 C CA . SER A 1 162 ? -0.015 -8.510 1.988 1.00 90.50 162 SER A CA 1
ATOM 1223 C C . SER A 1 162 ? -0.101 -6.989 2.161 1.00 90.50 162 SER A C 1
ATOM 1225 O O . SER A 1 162 ? -0.774 -6.314 1.383 1.00 90.50 162 SER A O 1
ATOM 1227 N N . LYS A 1 163 ? 0.561 -6.428 3.179 1.00 89.06 163 LYS A N 1
ATOM 1228 C CA . LYS A 1 163 ? 0.579 -4.987 3.466 1.00 89.06 163 LYS A CA 1
ATOM 1229 C C . 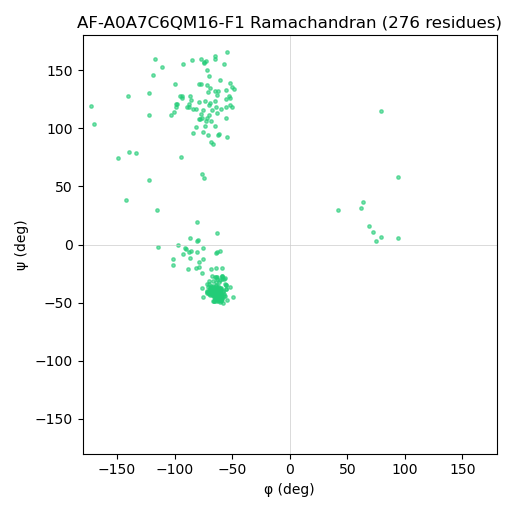LYS A 1 163 ? 1.481 -4.249 2.474 1.00 89.06 163 LYS A C 1
ATOM 1231 O O . LYS A 1 163 ? 1.035 -3.269 1.883 1.00 89.06 163 LYS A O 1
ATOM 1236 N N . LEU A 1 164 ? 2.674 -4.784 2.210 1.00 90.00 164 LEU A N 1
ATOM 1237 C CA . LEU A 1 164 ? 3.583 -4.262 1.183 1.00 90.00 164 LEU A CA 1
ATOM 1238 C C . LEU A 1 164 ? 2.962 -4.320 -0.216 1.00 90.00 164 LEU A C 1
ATOM 1240 O O . LEU A 1 164 ? 3.028 -3.345 -0.958 1.00 90.00 164 LEU A O 1
ATOM 1244 N N . LEU A 1 165 ? 2.282 -5.417 -0.561 1.00 93.44 165 LEU A N 1
ATOM 1245 C CA . LEU A 1 165 ? 1.566 -5.521 -1.836 1.00 93.44 165 LEU A CA 1
ATOM 1246 C C . LEU A 1 165 ? 0.453 -4.478 -1.975 1.00 93.44 165 LEU A C 1
ATOM 1248 O O . LEU A 1 165 ? 0.286 -3.900 -3.049 1.00 93.44 165 LEU A O 1
ATOM 1252 N N . LYS A 1 166 ? -0.309 -4.221 -0.904 1.00 93.00 166 LYS A N 1
ATOM 1253 C CA . LYS A 1 166 ? -1.334 -3.166 -0.901 1.00 93.00 166 LYS A CA 1
ATOM 1254 C C . LYS A 1 166 ? -0.716 -1.792 -1.147 1.00 93.00 166 LYS A C 1
ATOM 1256 O O . LYS A 1 166 ? -1.271 -1.024 -1.925 1.00 93.00 166 LYS A O 1
ATOM 1261 N N . TRP A 1 167 ? 0.417 -1.485 -0.517 1.00 93.88 167 TRP A N 1
ATOM 1262 C CA . TRP A 1 167 ? 1.132 -0.229 -0.758 1.00 93.88 167 TRP A CA 1
ATOM 1263 C C . TRP A 1 167 ? 1.667 -0.140 -2.182 1.00 93.88 167 TRP A C 1
ATOM 1265 O O . TRP A 1 167 ? 1.399 0.850 -2.851 1.00 93.88 167 TRP A O 1
ATOM 1275 N N . ARG A 1 168 ? 2.307 -1.200 -2.688 1.00 94.06 168 ARG A N 1
ATOM 1276 C CA . ARG A 1 168 ? 2.791 -1.267 -4.073 1.00 94.06 168 ARG A CA 1
ATOM 1277 C C . ARG A 1 168 ? 1.680 -0.993 -5.082 1.00 94.06 168 ARG A C 1
ATOM 1279 O O . ARG A 1 168 ? 1.867 -0.177 -5.973 1.00 94.06 168 ARG A O 1
ATOM 1286 N N . LYS A 1 169 ? 0.516 -1.631 -4.920 1.00 95.00 169 LYS A N 1
ATOM 1287 C CA . LYS A 1 169 ? -0.646 -1.406 -5.795 1.00 95.00 169 LYS A CA 1
ATOM 1288 C C . LYS A 1 169 ? -1.154 0.033 -5.741 1.00 95.00 169 LYS A C 1
ATOM 1290 O O . LYS A 1 169 ? -1.594 0.543 -6.760 1.00 95.00 169 LYS A O 1
ATOM 1295 N N . LYS A 1 170 ? -1.107 0.676 -4.570 1.00 92.56 170 LYS A N 1
ATOM 1296 C CA . LYS A 1 170 ? -1.541 2.069 -4.407 1.00 92.56 170 LYS A CA 1
ATOM 1297 C C . LYS A 1 170 ? -0.633 3.065 -5.117 1.00 92.56 170 LYS A C 1
ATOM 1299 O O . LYS A 1 170 ? -1.143 4.063 -5.595 1.00 92.56 170 LYS A O 1
ATOM 1304 N N . VAL A 1 171 ? 0.675 2.817 -5.145 1.00 94.44 171 VAL A N 1
ATOM 1305 C CA . VAL A 1 171 ? 1.657 3.748 -5.730 1.00 94.44 171 VAL A CA 1
ATOM 1306 C C . VAL A 1 171 ? 1.972 3.456 -7.195 1.00 94.44 171 VAL A C 1
ATOM 1308 O O . VAL A 1 171 ? 2.676 4.220 -7.846 1.00 94.44 171 VAL A O 1
ATOM 1311 N N . GLN A 1 172 ? 1.484 2.336 -7.729 1.00 93.00 172 GLN A N 1
ATOM 1312 C CA . GLN A 1 172 ? 1.795 1.904 -9.084 1.00 93.00 172 GLN A CA 1
ATOM 1313 C C . GLN A 1 172 ? 1.260 2.902 -10.119 1.00 93.00 172 GLN A C 1
ATOM 1315 O O . GLN A 1 172 ? 0.053 3.092 -10.236 1.00 93.00 172 GLN A O 1
ATOM 1320 N N . GLY A 1 173 ? 2.168 3.492 -10.902 1.00 89.94 173 GLY A N 1
ATOM 1321 C CA . GLY A 1 173 ? 1.827 4.445 -11.964 1.00 89.94 173 GLY A CA 1
ATOM 1322 C C . GLY A 1 173 ? 1.534 5.869 -11.482 1.00 89.94 173 GLY A C 1
ATOM 1323 O O . GLY A 1 173 ? 1.122 6.690 -12.295 1.00 89.94 173 GLY A O 1
ATOM 1324 N N . LEU A 1 174 ? 1.742 6.164 -10.196 1.00 92.44 174 LEU A N 1
ATOM 1325 C CA . LEU A 1 174 ? 1.613 7.511 -9.640 1.00 92.44 174 LEU A CA 1
ATOM 1326 C C . LEU A 1 174 ? 2.956 8.249 -9.636 1.00 92.44 174 LEU A C 1
ATOM 1328 O O . LEU A 1 174 ? 4.021 7.627 -9.589 1.00 92.44 174 LEU A O 1
ATOM 1332 N N . SER A 1 175 ? 2.893 9.583 -9.644 1.00 92.38 175 SER A N 1
ATOM 1333 C CA . SER A 1 175 ? 4.049 10.422 -9.327 1.00 92.38 175 SER A CA 1
ATOM 1334 C C . SER A 1 175 ? 4.462 10.222 -7.860 1.00 92.38 175 SER A C 1
ATOM 1336 O O . SER A 1 175 ? 3.684 9.720 -7.044 1.00 92.38 175 SER A O 1
ATOM 1338 N N . ARG A 1 176 ? 5.692 10.608 -7.496 1.00 89.75 176 ARG A N 1
ATOM 1339 C CA . ARG A 1 176 ? 6.179 10.481 -6.110 1.00 89.75 176 ARG A CA 1
ATOM 1340 C C . ARG A 1 176 ? 5.284 11.241 -5.125 1.00 89.75 176 ARG A C 1
ATOM 1342 O O . ARG A 1 176 ? 4.986 10.721 -4.054 1.00 89.75 176 ARG A O 1
ATOM 1349 N N . GLU A 1 177 ? 4.829 12.430 -5.504 1.00 89.69 177 GLU A N 1
ATOM 1350 C CA . GLU A 1 177 ? 3.962 13.282 -4.685 1.00 89.69 177 GLU A CA 1
ATOM 1351 C C . GLU A 1 177 ? 2.582 12.638 -4.486 1.00 89.69 177 GLU A C 1
ATOM 1353 O O . GLU A 1 177 ? 2.136 12.454 -3.351 1.00 89.69 177 GLU A O 1
ATOM 1358 N N . ASP A 1 178 ? 1.959 12.162 -5.567 1.00 89.62 178 ASP A N 1
ATOM 1359 C CA . ASP A 1 178 ? 0.663 11.472 -5.510 1.00 89.62 178 ASP A CA 1
ATOM 1360 C C . ASP A 1 178 ? 0.743 10.151 -4.728 1.00 89.62 178 ASP A C 1
ATOM 1362 O O . ASP A 1 178 ? -0.188 9.765 -4.013 1.00 89.62 178 ASP A O 1
ATOM 1366 N N . ALA A 1 179 ? 1.875 9.449 -4.826 1.00 90.44 179 ALA A N 1
ATOM 1367 C CA . ALA A 1 179 ? 2.134 8.222 -4.086 1.00 90.44 179 ALA A CA 1
ATOM 1368 C C . ALA A 1 179 ? 2.189 8.466 -2.569 1.00 90.44 179 ALA A C 1
ATOM 1370 O O . ALA A 1 179 ? 1.627 7.675 -1.804 1.00 90.44 179 ALA A O 1
ATOM 1371 N N . LEU A 1 180 ? 2.813 9.564 -2.125 1.00 88.69 180 LEU A N 1
ATOM 1372 C CA . LEU A 1 180 ? 2.837 9.956 -0.712 1.00 88.69 180 LEU A CA 1
ATOM 1373 C C . LEU A 1 180 ? 1.422 10.244 -0.197 1.00 88.69 180 LEU A C 1
ATOM 1375 O O . LEU A 1 180 ? 1.022 9.722 0.849 1.00 88.69 180 LEU A O 1
ATOM 1379 N N . VAL A 1 181 ? 0.619 10.979 -0.969 1.00 88.38 181 VAL A N 1
ATOM 1380 C CA . VAL A 1 181 ? -0.788 11.240 -0.633 1.00 88.38 181 VAL A CA 1
ATOM 1381 C C . VAL A 1 181 ? -1.573 9.924 -0.525 1.00 88.38 181 VAL A C 1
ATOM 1383 O O . VAL A 1 181 ? -2.237 9.674 0.482 1.00 88.38 181 VAL A O 1
ATOM 1386 N N . ALA A 1 182 ? -1.429 9.010 -1.489 1.00 88.19 182 ALA A N 1
ATOM 1387 C CA . ALA A 1 182 ? -2.128 7.719 -1.501 1.00 88.19 182 ALA A CA 1
ATOM 1388 C C . ALA A 1 182 ? -1.736 6.766 -0.344 1.00 88.19 182 ALA A C 1
ATOM 1390 O O . ALA A 1 182 ? -2.534 5.903 0.077 1.00 88.19 182 ALA A O 1
ATOM 1391 N N . LEU A 1 183 ? -0.506 6.893 0.167 1.00 88.19 183 LEU A N 1
ATOM 1392 C CA . LEU A 1 183 ? 0.035 6.121 1.294 1.00 88.19 183 LEU A CA 1
ATOM 1393 C C . LEU A 1 183 ? -0.262 6.732 2.668 1.00 88.19 183 LEU A C 1
ATOM 1395 O O . LEU A 1 183 ? -0.022 6.078 3.695 1.00 88.19 183 LEU A O 1
ATOM 1399 N N . THR A 1 184 ? -0.835 7.933 2.696 1.00 85.25 184 THR A N 1
ATOM 1400 C CA . THR A 1 184 ? -1.328 8.557 3.922 1.00 85.25 184 THR A CA 1
ATOM 1401 C C . THR A 1 184 ? -2.483 7.729 4.489 1.00 85.25 184 THR A C 1
ATOM 1403 O O . THR A 1 184 ? -3.379 7.275 3.768 1.00 85.25 184 THR A O 1
ATOM 1406 N N . ASP A 1 185 ? -2.438 7.440 5.791 1.00 71.31 185 ASP A N 1
ATOM 1407 C CA . ASP A 1 185 ? -3.504 6.675 6.432 1.00 71.31 185 ASP A CA 1
ATOM 1408 C C . ASP A 1 185 ? -4.779 7.526 6.483 1.00 71.31 185 ASP A C 1
ATOM 1410 O O . ASP A 1 185 ? -4.753 8.688 6.878 1.00 71.31 185 ASP A O 1
ATOM 1414 N N . LYS A 1 186 ? -5.929 6.940 6.124 1.00 61.44 186 LYS A N 1
ATOM 1415 C CA . LYS A 1 186 ? -7.226 7.645 6.152 1.00 61.44 186 LYS A CA 1
ATOM 1416 C C . LYS A 1 186 ? -7.597 8.171 7.545 1.00 61.44 186 LYS A C 1
ATOM 1418 O O . LYS A 1 186 ? -8.425 9.065 7.648 1.00 61.44 186 LYS A O 1
ATOM 1423 N N . SER A 1 187 ? -6.997 7.629 8.607 1.00 51.94 187 SER A N 1
ATOM 1424 C CA . SER A 1 187 ? -7.163 8.134 9.973 1.00 51.94 187 SER A CA 1
ATOM 1425 C C . SER A 1 187 ? -6.532 9.509 10.195 1.00 51.94 187 SER A C 1
ATOM 1427 O O . SER A 1 187 ? -6.925 10.184 11.134 1.00 51.94 187 SER A O 1
ATOM 1429 N N . SER A 1 188 ? -5.571 9.913 9.360 1.00 46.28 188 SER A N 1
ATOM 1430 C CA . SER A 1 188 ? -4.933 11.234 9.411 1.00 46.28 188 SER A CA 1
ATOM 1431 C C . SER A 1 188 ? -5.685 12.273 8.573 1.00 46.28 188 SER A C 1
ATOM 1433 O O . SER A 1 188 ? -5.544 13.463 8.799 1.00 46.28 188 SER A O 1
ATOM 1435 N N . ALA A 1 189 ? -6.490 11.829 7.601 1.00 43.97 189 ALA A N 1
ATOM 1436 C CA . ALA A 1 189 ? -7.181 12.692 6.639 1.00 43.97 189 ALA A CA 1
ATOM 1437 C C . ALA A 1 189 ? -8.547 13.217 7.131 1.00 43.97 189 ALA A C 1
ATOM 1439 O O . ALA A 1 189 ? -9.281 13.834 6.366 1.00 43.97 189 ALA A O 1
ATOM 1440 N N . ALA A 1 190 ? -8.926 12.945 8.382 1.00 45.09 190 ALA A N 1
ATOM 1441 C CA . ALA A 1 190 ? -10.216 13.343 8.938 1.00 45.09 190 ALA A CA 1
ATOM 1442 C C . ALA A 1 190 ? -10.048 14.218 10.188 1.00 45.09 190 ALA A C 1
ATOM 1444 O O . ALA A 1 190 ? -10.627 13.926 11.228 1.00 45.09 190 ALA A O 1
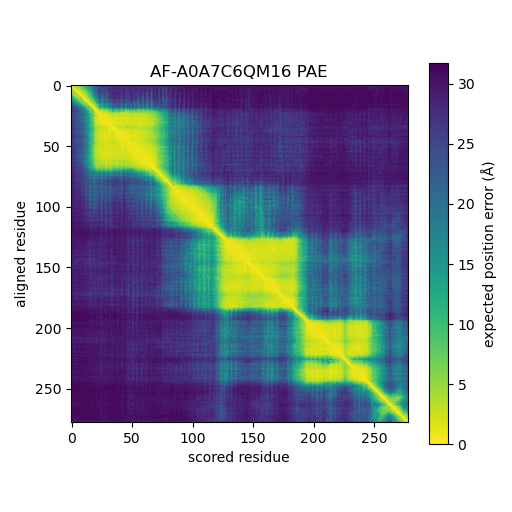ATOM 1445 N N . GLU A 1 191 ? -9.302 15.316 10.063 1.00 47.12 191 GLU A N 1
ATOM 1446 C CA . GLU A 1 191 ? -9.455 16.493 10.936 1.00 47.12 191 GLU A CA 1
ATOM 1447 C C . GLU A 1 191 ? -10.629 17.390 10.497 1.00 47.12 191 GLU A C 1
ATOM 1449 O O . GLU A 1 191 ? -10.732 18.548 10.886 1.00 47.12 191 GLU A O 1
ATOM 1454 N N . HIS A 1 192 ? -11.579 16.873 9.713 1.00 46.84 192 HIS A N 1
ATOM 1455 C CA . HIS A 1 192 ? -12.883 17.519 9.642 1.00 46.84 192 HIS A CA 1
ATOM 1456 C C . HIS A 1 192 ? -13.611 17.243 10.947 1.00 46.84 192 HIS A C 1
ATOM 1458 O O . HIS A 1 192 ? -14.063 16.128 11.216 1.00 46.84 192 HIS A O 1
ATOM 1464 N N . GLU A 1 193 ? -13.679 18.282 11.763 1.00 54.62 193 GLU A N 1
ATOM 1465 C CA . GLU A 1 193 ? -14.402 18.343 13.013 1.00 54.62 193 GLU A CA 1
ATOM 1466 C C . GLU A 1 193 ? -15.872 17.949 12.792 1.00 54.62 193 GLU A C 1
ATOM 1468 O O . GLU A 1 193 ? -16.724 18.755 12.435 1.00 54.62 193 GLU A O 1
ATOM 1473 N N . LYS A 1 194 ? -16.180 16.657 12.964 1.00 65.19 194 LYS A N 1
ATOM 1474 C CA . LYS A 1 194 ? -17.519 16.082 12.721 1.00 65.19 194 LYS A CA 1
ATOM 1475 C C . LYS A 1 194 ? -18.604 16.653 13.638 1.00 65.19 194 LYS A C 1
ATOM 1477 O O . LYS A 1 194 ? -19.773 16.299 13.502 1.00 65.19 194 LYS A O 1
ATOM 1482 N N . ILE A 1 195 ? -18.221 17.468 14.615 1.00 74.56 195 ILE A N 1
ATOM 1483 C CA . ILE A 1 195 ? -19.074 17.941 15.693 1.00 74.56 195 ILE A CA 1
ATOM 1484 C C . ILE A 1 195 ? -19.077 19.462 15.638 1.00 74.56 195 ILE A C 1
ATOM 1486 O O . ILE A 1 195 ? -18.078 20.095 15.955 1.00 74.56 195 ILE A O 1
ATOM 1490 N N . SER A 1 196 ? -20.225 20.031 15.272 1.00 84.38 196 SER A N 1
ATOM 1491 C CA . SER A 1 196 ? -20.439 21.479 15.264 1.00 84.38 196 SER A CA 1
ATOM 1492 C C . SER A 1 196 ? -20.053 22.111 16.604 1.00 84.38 196 SER A C 1
ATOM 1494 O O . SER A 1 196 ? -20.426 21.602 17.664 1.00 84.38 196 SER A O 1
ATOM 1496 N N . GLU A 1 197 ? -19.400 23.270 16.563 1.00 84.12 197 GLU A N 1
ATOM 1497 C CA . GLU A 1 197 ? -18.957 24.007 17.753 1.00 84.12 197 GLU A CA 1
ATOM 1498 C C . GLU A 1 197 ? -20.110 24.306 18.725 1.00 84.12 197 GLU A C 1
ATOM 1500 O O . GLU A 1 197 ? -19.986 24.123 19.936 1.00 84.12 197 GLU A O 1
ATOM 1505 N N . ALA A 1 198 ? -21.295 24.622 18.192 1.00 85.88 198 ALA A N 1
ATOM 1506 C CA . ALA A 1 198 ? -22.513 24.801 18.984 1.00 85.88 198 ALA A CA 1
ATOM 1507 C C . ALA A 1 198 ? -22.864 23.576 19.859 1.00 85.88 198 ALA A C 1
ATOM 1509 O O . ALA A 1 198 ? -23.364 23.719 20.977 1.00 85.88 198 ALA A O 1
ATOM 1510 N N . VAL A 1 199 ? -22.582 22.359 19.378 1.00 87.88 199 VAL A N 1
ATOM 1511 C CA . VAL A 1 199 ? -22.819 21.115 20.127 1.00 87.88 199 VAL A CA 1
ATOM 1512 C C . VAL A 1 199 ? -21.811 20.978 21.260 1.00 87.88 199 VAL A C 1
ATOM 1514 O O . VAL A 1 199 ? -22.192 20.607 22.372 1.00 87.88 199 VAL A O 1
ATOM 1517 N N . LYS A 1 200 ? -20.541 21.310 21.004 1.00 90.19 200 LYS A N 1
ATOM 1518 C CA . LYS A 1 200 ? -19.499 21.270 22.032 1.00 90.19 200 LYS A CA 1
ATOM 1519 C C . LYS A 1 200 ? -19.800 22.248 23.158 1.00 90.19 200 LYS A C 1
ATOM 1521 O O . LYS A 1 200 ? -19.799 21.847 24.320 1.00 90.19 200 LYS A O 1
ATOM 1526 N N . GLN A 1 201 ? -20.148 23.490 22.816 1.00 89.94 201 GLN A N 1
ATOM 1527 C CA . GLN A 1 201 ? -20.532 24.493 23.805 1.00 89.94 201 GLN A CA 1
ATOM 1528 C C . GLN A 1 201 ? -21.739 24.037 24.625 1.00 89.94 201 GLN A C 1
ATOM 1530 O O . GLN A 1 201 ? -21.691 24.081 25.850 1.00 89.94 201 GLN A O 1
ATOM 1535 N N . ALA A 1 202 ? -22.784 23.498 23.988 1.00 90.31 202 ALA A N 1
ATOM 1536 C CA . ALA A 1 202 ? -23.953 22.997 24.708 1.00 90.31 202 ALA A CA 1
ATOM 1537 C C . ALA A 1 202 ? -23.608 21.866 25.699 1.00 90.31 202 ALA A C 1
ATOM 1539 O O . ALA A 1 202 ? -24.148 21.841 26.807 1.00 90.31 202 ALA A O 1
ATOM 1540 N N . VAL A 1 203 ? -22.702 20.951 25.328 1.00 91.12 203 VAL A N 1
ATOM 1541 C CA . VAL A 1 203 ? -22.201 19.886 26.214 1.00 91.12 203 VAL A CA 1
ATOM 1542 C C . VAL A 1 203 ? -21.431 20.471 27.401 1.00 91.12 203 VAL A C 1
ATOM 1544 O O . VAL A 1 203 ? -21.712 20.105 28.544 1.00 91.12 203 VAL A O 1
ATOM 1547 N N . ILE A 1 204 ? -20.498 21.395 27.151 1.00 91.56 204 ILE A N 1
ATOM 1548 C CA . ILE A 1 204 ? -19.668 22.019 28.193 1.00 91.56 204 ILE A CA 1
ATOM 1549 C C . ILE A 1 204 ? -20.537 22.830 29.159 1.00 91.56 204 ILE A C 1
ATOM 1551 O O . ILE A 1 204 ? -20.403 22.686 30.374 1.00 91.56 204 ILE A O 1
ATOM 1555 N N . THR A 1 205 ? -21.478 23.630 28.649 1.00 92.06 205 THR A N 1
ATOM 1556 C CA . THR A 1 205 ? -22.414 24.405 29.473 1.00 92.06 205 THR A CA 1
ATOM 1557 C C . THR A 1 205 ? -23.261 23.492 30.356 1.00 92.06 205 THR A C 1
ATOM 1559 O O . THR A 1 205 ? -23.387 23.754 31.548 1.00 92.06 205 THR A O 1
ATOM 1562 N N . LEU A 1 206 ? -23.799 22.389 29.820 1.00 91.00 206 LEU A N 1
ATOM 1563 C CA . LEU A 1 206 ? -24.568 21.434 30.624 1.00 91.00 206 LEU A CA 1
ATOM 1564 C C . LEU A 1 206 ? -23.717 20.760 31.706 1.00 91.00 206 LEU A C 1
ATOM 1566 O O . LEU A 1 206 ? -24.205 20.582 32.819 1.00 91.00 206 LEU A O 1
ATOM 1570 N N . LYS A 1 207 ? -22.455 20.419 31.414 1.00 92.38 207 LYS A N 1
ATOM 1571 C CA . LYS A 1 207 ? -21.550 19.833 32.413 1.00 92.38 207 LYS A CA 1
ATOM 1572 C C . LYS A 1 207 ? -21.178 20.830 33.513 1.00 92.38 207 LYS A C 1
ATOM 1574 O O . LYS A 1 207 ? -21.091 20.432 34.668 1.00 92.38 207 LYS A O 1
ATOM 1579 N N . ARG A 1 208 ? -21.012 22.114 33.177 1.00 88.50 208 ARG A N 1
ATOM 1580 C CA . ARG A 1 208 ? -20.775 23.186 34.161 1.00 88.50 208 ARG A CA 1
ATOM 1581 C C . ARG A 1 208 ? -21.992 23.437 35.053 1.00 88.50 208 ARG A C 1
ATOM 1583 O O . ARG A 1 208 ? -21.829 23.581 36.256 1.00 88.50 208 ARG A O 1
ATOM 1590 N N . LEU A 1 209 ? -23.196 23.458 34.476 1.00 91.00 209 LEU A N 1
ATOM 1591 C CA . LEU A 1 209 ? -24.444 23.656 35.226 1.00 91.00 209 LEU A CA 1
ATOM 1592 C C . LEU A 1 209 ? -24.800 22.452 36.107 1.00 91.00 209 LEU A C 1
ATOM 1594 O O . LEU A 1 209 ? -25.394 22.619 37.170 1.00 91.00 209 LEU A O 1
ATOM 1598 N N . HIS A 1 210 ? -24.434 21.241 35.681 1.00 89.69 210 HIS A N 1
ATOM 1599 C CA . HIS A 1 210 ? -24.727 20.008 36.406 1.00 89.69 210 HIS A CA 1
ATOM 1600 C C . HIS A 1 210 ? -23.489 19.097 36.497 1.00 89.69 210 HIS A C 1
ATOM 1602 O O . HIS A 1 210 ? -23.393 18.098 35.774 1.00 89.69 210 HIS A O 1
ATOM 1608 N N . PRO A 1 211 ? -22.540 19.390 37.408 1.00 88.00 211 PRO A N 1
ATOM 1609 C CA . PRO A 1 211 ? -21.289 18.637 37.517 1.00 88.00 211 PRO A CA 1
ATOM 1610 C C . PRO A 1 211 ? -21.483 17.147 37.829 1.00 88.00 211 PRO A C 1
ATOM 1612 O O . PRO A 1 211 ? -20.704 16.315 37.362 1.00 88.00 211 PRO A O 1
ATOM 1615 N N . SER A 1 212 ? -22.545 16.792 38.557 1.00 85.12 212 SER A N 1
ATOM 1616 C CA . SER A 1 212 ? -22.874 15.410 38.933 1.00 85.12 212 SER A CA 1
ATOM 1617 C C . SER A 1 212 ? -23.453 14.568 37.794 1.00 85.12 212 SER A C 1
ATOM 1619 O O . SER A 1 212 ? -23.535 13.348 37.926 1.00 85.12 212 SER A O 1
ATOM 1621 N N . TRP A 1 213 ? -23.844 15.178 36.670 1.00 87.75 213 TRP A N 1
ATOM 1622 C CA . TRP A 1 213 ? -24.441 14.436 35.565 1.00 87.75 213 TRP A CA 1
ATOM 1623 C C . TRP A 1 213 ? -23.420 13.570 34.831 1.00 87.75 213 TRP A C 1
ATOM 1625 O O . TRP A 1 213 ? -22.304 13.987 34.488 1.00 87.75 213 TRP A O 1
ATOM 1635 N N . SER A 1 214 ? -23.867 12.358 34.522 1.00 88.69 214 SER A N 1
ATOM 1636 C CA . SER A 1 214 ? -23.175 11.413 33.659 1.00 88.69 214 SER A CA 1
ATOM 1637 C C . SER A 1 214 ? -23.272 11.827 32.187 1.00 88.69 214 SER A C 1
ATOM 1639 O O . SER A 1 214 ? -24.222 12.482 31.746 1.00 88.69 214 SER A O 1
ATOM 1641 N N . CYS A 1 215 ? -22.334 11.349 31.364 1.00 88.12 215 CYS A N 1
ATOM 1642 C CA . CYS A 1 215 ? -22.360 11.582 29.914 1.00 88.12 215 CYS A CA 1
ATOM 1643 C C . CYS A 1 215 ? -23.671 11.100 29.256 1.00 88.12 215 CYS A C 1
ATOM 1645 O O . CYS A 1 215 ? -24.116 11.653 28.250 1.00 88.12 215 CYS A O 1
ATOM 1647 N N . ARG A 1 216 ? -24.318 10.073 29.832 1.00 90.06 216 ARG A N 1
ATOM 1648 C CA . ARG A 1 216 ? -25.612 9.553 29.368 1.00 90.06 216 ARG A CA 1
ATOM 1649 C C . ARG A 1 216 ? -26.752 10.538 29.631 1.00 90.06 216 ARG A C 1
ATOM 1651 O O . ARG A 1 216 ? -27.630 10.677 28.783 1.00 90.06 216 ARG A O 1
ATOM 1658 N N . GLU A 1 217 ? -26.749 11.193 30.786 1.00 88.50 217 GLU A N 1
ATOM 1659 C CA . GLU A 1 217 ? -27.772 12.172 31.167 1.00 88.50 217 GLU A CA 1
ATOM 1660 C C . GLU A 1 217 ? -27.653 13.444 30.338 1.00 88.50 217 GLU A C 1
ATOM 1662 O O . GLU A 1 217 ? -28.657 13.907 29.803 1.00 88.50 217 GLU A O 1
ATOM 1667 N N . ILE A 1 218 ? -26.428 13.926 30.116 1.00 89.75 218 ILE A N 1
ATOM 1668 C CA . ILE A 1 218 ? -26.164 15.075 29.239 1.00 89.75 218 ILE A CA 1
ATOM 1669 C C . ILE A 1 218 ? -26.658 14.789 27.812 1.00 89.75 218 ILE A C 1
ATOM 1671 O O . ILE A 1 218 ? -27.410 15.583 27.250 1.00 89.75 218 ILE A O 1
ATOM 1675 N N . ALA A 1 219 ? -26.327 13.621 27.248 1.00 90.31 219 ALA A N 1
ATOM 1676 C CA . ALA A 1 219 ? -26.818 13.201 25.931 1.00 90.31 219 ALA A CA 1
ATOM 1677 C C . ALA A 1 219 ? -28.358 13.123 25.872 1.00 90.31 219 ALA A C 1
ATOM 1679 O O . ALA A 1 219 ? -28.986 13.597 24.922 1.00 90.31 219 ALA A O 1
ATOM 1680 N N . LYS A 1 220 ? -28.988 12.554 26.909 1.00 91.69 220 LYS A N 1
ATOM 1681 C CA . LYS A 1 220 ? -30.452 12.463 27.027 1.00 91.69 220 LYS A CA 1
ATOM 1682 C C . LYS A 1 220 ? -31.096 13.849 27.095 1.00 91.69 220 LYS A C 1
ATOM 1684 O O . LYS A 1 220 ? -32.147 14.048 26.489 1.00 91.69 220 LYS A O 1
ATOM 1689 N N . GLN A 1 221 ? -30.473 14.792 27.797 1.00 90.38 221 GLN A N 1
ATOM 1690 C CA . GLN A 1 221 ? -30.979 16.152 27.938 1.00 90.38 221 GLN A CA 1
ATOM 1691 C C . GLN A 1 221 ? -30.841 16.956 26.642 1.00 90.38 221 GLN A C 1
ATOM 1693 O O . GLN A 1 221 ? -31.779 17.654 26.261 1.00 90.38 221 GLN A O 1
ATOM 1698 N N . LEU A 1 222 ? -29.730 16.807 25.916 1.00 88.50 222 LEU A N 1
ATOM 1699 C CA . LEU A 1 222 ? -29.543 17.415 24.591 1.00 88.50 222 LEU A CA 1
ATOM 1700 C C . LEU A 1 222 ? -30.580 16.921 23.575 1.00 88.50 222 LEU A C 1
ATOM 1702 O O . LEU A 1 222 ? -31.114 17.718 22.806 1.00 88.50 222 LEU A O 1
ATOM 1706 N N . ARG A 1 223 ? -30.946 15.635 23.642 1.00 88.50 223 ARG A N 1
ATOM 1707 C CA . ARG A 1 223 ? -32.013 15.053 22.814 1.00 88.50 223 ARG A CA 1
ATOM 1708 C C . ARG A 1 223 ? -33.409 15.586 23.159 1.00 88.50 223 ARG A C 1
ATOM 1710 O O . ARG A 1 223 ? -34.285 15.576 22.304 1.00 88.50 223 ARG A O 1
ATOM 1717 N N . ARG A 1 224 ? -33.635 16.017 24.404 1.00 83.81 224 ARG A N 1
ATOM 1718 C CA . ARG A 1 224 ? -34.938 16.485 24.917 1.00 83.81 224 ARG A CA 1
ATOM 1719 C C . ARG A 1 224 ? -35.167 17.993 24.768 1.00 83.81 224 ARG A C 1
A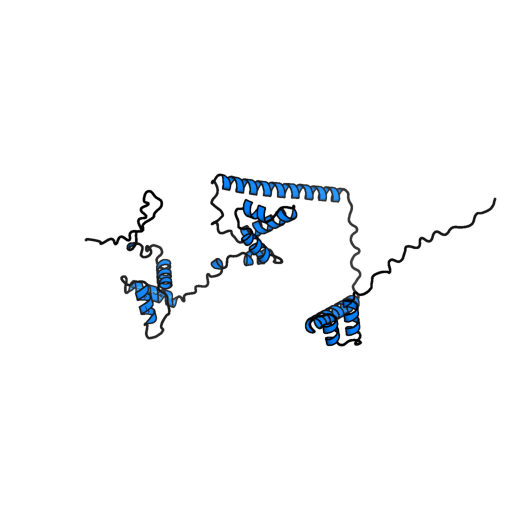TOM 1721 O O . ARG A 1 224 ? -36.235 18.472 25.143 1.00 83.81 224 ARG A O 1
ATOM 1728 N N . ARG A 1 225 ? -34.194 18.757 24.258 1.00 77.5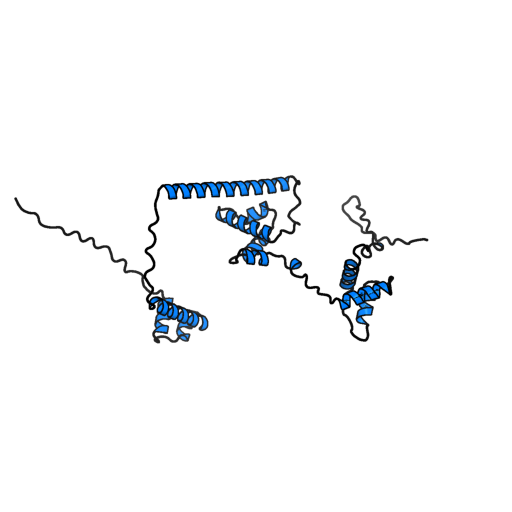6 225 ARG A N 1
ATOM 1729 C CA . ARG A 1 225 ? -34.348 20.208 24.073 1.00 77.56 225 ARG A CA 1
ATOM 1730 C C . ARG A 1 225 ? -35.467 20.510 23.070 1.00 77.56 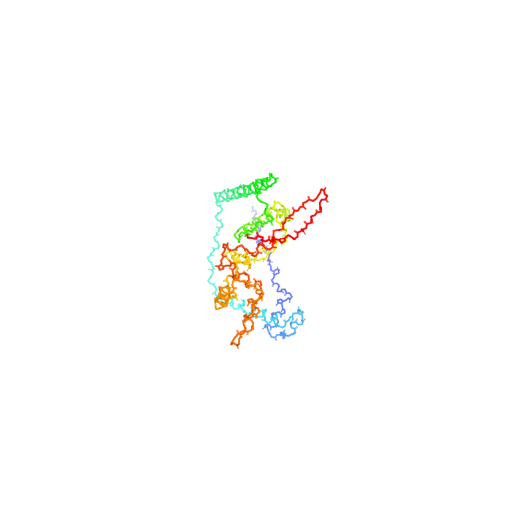225 ARG A C 1
ATOM 1732 O O . ARG A 1 225 ? -35.459 19.992 21.959 1.00 77.56 225 ARG A O 1
ATOM 1739 N N . ARG A 1 226 ? -36.399 21.385 23.469 1.00 57.81 226 ARG A N 1
ATOM 1740 C CA . ARG A 1 226 ? -37.635 21.699 22.724 1.00 57.81 226 ARG A CA 1
ATOM 1741 C C . ARG A 1 226 ? -37.411 22.365 21.363 1.00 57.81 226 ARG A C 1
ATOM 1743 O O . ARG A 1 226 ? -38.239 22.189 20.484 1.00 57.81 226 ARG A O 1
ATOM 1750 N N . PHE A 1 227 ? -36.317 23.107 21.191 1.00 54.94 227 PHE A N 1
ATOM 1751 C CA . PHE A 1 227 ? -36.122 23.961 20.010 1.00 54.94 227 PHE A CA 1
ATOM 1752 C C . PHE A 1 227 ? -35.191 23.376 18.941 1.00 54.94 227 PHE A C 1
ATOM 1754 O O . PHE A 1 227 ? -35.225 23.829 17.805 1.00 54.94 227 PHE A O 1
ATOM 1761 N N . SER A 1 228 ? -34.375 22.367 19.270 1.00 67.56 228 SER A N 1
ATOM 1762 C CA . SER A 1 228 ? -33.556 21.606 18.311 1.00 67.56 228 SER A CA 1
ATOM 1763 C C . SER A 1 228 ? -32.951 20.388 19.020 1.00 67.56 228 SER A C 1
ATOM 1765 O O . SER A 1 228 ? -32.018 20.554 19.814 1.00 67.56 228 SER A O 1
ATOM 1767 N N . PRO A 1 229 ? -33.473 19.168 18.805 1.00 76.19 229 PRO A N 1
ATOM 1768 C CA . PRO A 1 229 ? -32.940 17.974 19.446 1.00 76.19 229 PRO A CA 1
ATOM 1769 C C . PRO A 1 229 ? -31.583 17.622 18.834 1.00 76.19 229 PRO A C 1
ATOM 1771 O O . PRO A 1 229 ? -31.493 17.155 17.699 1.00 76.19 229 PRO A O 1
ATOM 1774 N N . ILE A 1 230 ? -30.511 17.817 19.601 1.00 80.06 230 ILE A N 1
ATOM 1775 C CA . ILE A 1 230 ? -29.164 17.463 19.153 1.00 80.06 230 ILE A CA 1
ATOM 1776 C C . ILE A 1 230 ? -28.944 15.979 19.448 1.00 80.06 230 ILE A C 1
ATOM 1778 O O . ILE A 1 230 ? -28.956 15.547 20.605 1.00 80.06 230 ILE A O 1
ATOM 1782 N N . GLN A 1 231 ? -28.749 15.179 18.400 1.00 82.25 231 GLN A N 1
ATOM 1783 C CA . GLN A 1 231 ? -28.472 13.752 18.538 1.00 82.25 231 GLN A CA 1
ATOM 1784 C C . GLN A 1 231 ? -26.978 13.526 18.787 1.00 82.25 231 GLN A C 1
ATOM 1786 O O . GLN A 1 231 ? -26.182 13.457 17.857 1.00 82.25 231 GLN A O 1
ATOM 1791 N N . VAL A 1 232 ? -26.598 13.402 20.060 1.00 84.75 232 VAL A N 1
ATOM 1792 C CA . VAL A 1 232 ? -25.216 13.112 20.472 1.00 84.75 232 VAL A CA 1
ATOM 1793 C C . VAL A 1 232 ? -25.189 11.833 21.300 1.00 84.75 232 VAL A C 1
ATOM 1795 O O . VAL A 1 232 ? -25.963 11.674 22.244 1.00 84.75 232 VAL A O 1
ATOM 1798 N N . GLY A 1 233 ? -24.299 10.903 20.953 1.00 85.75 233 GLY A N 1
ATOM 1799 C CA . GLY A 1 233 ? -24.086 9.680 21.725 1.00 85.75 233 GLY A CA 1
ATOM 1800 C C . GLY A 1 233 ? -23.309 9.935 23.020 1.00 85.75 233 GLY A C 1
ATOM 1801 O O . GLY A 1 233 ? -22.517 10.869 23.114 1.00 85.75 233 GLY A O 1
ATOM 1802 N N . LYS A 1 234 ? -23.469 9.054 24.019 1.00 87.56 234 LYS A N 1
ATOM 1803 C CA . LYS A 1 234 ? -22.739 9.141 25.304 1.00 87.56 234 LYS A CA 1
ATOM 1804 C C . LYS A 1 234 ? -21.211 9.187 25.134 1.00 87.56 234 LYS A C 1
ATOM 1806 O O . LYS A 1 234 ? -20.527 9.837 25.912 1.00 87.56 234 LYS A O 1
ATOM 1811 N N . THR A 1 235 ? -20.689 8.476 24.135 1.00 84.75 235 THR A N 1
ATOM 1812 C CA . THR A 1 235 ? -19.254 8.371 23.834 1.00 84.75 235 THR A CA 1
ATOM 1813 C C . THR A 1 235 ? -18.718 9.677 23.271 1.00 84.75 235 THR A C 1
ATOM 1815 O O . THR A 1 235 ? -17.665 10.134 23.690 1.00 84.75 235 THR A O 1
ATOM 1818 N N . THR A 1 236 ? -19.491 10.316 22.396 1.00 86.38 236 THR A N 1
ATOM 1819 C CA . THR A 1 236 ? -19.183 11.629 21.830 1.00 86.38 236 THR A CA 1
ATOM 1820 C C . THR A 1 236 ? -19.202 12.716 22.903 1.00 86.38 236 THR A C 1
ATOM 1822 O O . THR A 1 236 ? -18.315 13.556 22.930 1.00 86.38 236 THR A O 1
ATOM 1825 N N . VAL A 1 237 ? -20.156 12.674 23.843 1.00 88.31 237 VAL A N 1
ATOM 1826 C CA . VAL A 1 237 ? -20.157 13.583 25.005 1.00 88.31 237 VAL A CA 1
ATOM 1827 C C . VAL A 1 237 ? -18.889 13.405 25.845 1.00 88.31 237 VAL A C 1
ATOM 1829 O O . VAL A 1 237 ? -18.249 14.394 26.188 1.00 88.31 237 VAL A O 1
ATOM 1832 N N . ALA A 1 238 ? -18.499 12.161 26.140 1.00 85.38 238 ALA A N 1
ATOM 1833 C CA . ALA A 1 238 ? -17.280 11.878 26.900 1.00 85.38 238 ALA A CA 1
ATOM 1834 C C . ALA A 1 238 ? -16.017 12.374 26.177 1.00 85.38 238 ALA A C 1
ATOM 1836 O O . ALA A 1 238 ? -15.118 12.925 26.805 1.00 85.38 238 ALA A O 1
ATOM 1837 N N . GLU A 1 239 ? -15.964 12.215 24.856 1.00 85.62 239 GLU A N 1
ATOM 1838 C CA . GLU A 1 239 ? -14.871 12.712 24.023 1.00 85.62 239 GLU A CA 1
ATOM 1839 C C . GLU A 1 239 ? -14.787 14.243 24.020 1.00 85.62 239 GLU A C 1
ATOM 1841 O O . GLU A 1 239 ? -13.703 14.779 24.232 1.00 85.62 239 GLU A O 1
ATOM 1846 N N . ILE A 1 240 ? -15.916 14.944 23.863 1.00 88.25 240 ILE A N 1
ATOM 1847 C CA . ILE A 1 240 ? -15.975 16.413 23.927 1.00 88.25 240 ILE A CA 1
ATOM 1848 C C . ILE A 1 240 ? -15.475 16.912 25.286 1.00 88.25 240 ILE A C 1
ATOM 1850 O O . ILE A 1 240 ? -14.657 17.825 25.334 1.00 88.25 240 ILE A O 1
ATOM 1854 N N . LEU A 1 241 ? -15.935 16.307 26.387 1.00 86.81 241 LEU A N 1
ATOM 1855 C CA . LEU A 1 241 ? -15.528 16.710 27.735 1.00 86.81 241 LEU A CA 1
ATOM 1856 C C . LEU A 1 241 ? -14.041 16.447 27.994 1.00 86.81 241 LEU A C 1
ATOM 1858 O O . LEU A 1 241 ? -13.360 17.315 28.528 1.00 86.81 241 LEU A O 1
ATOM 1862 N N . ARG A 1 242 ? -13.520 15.298 27.549 1.00 82.19 242 ARG A N 1
ATOM 1863 C CA . ARG A 1 242 ? -12.089 14.973 27.639 1.00 82.19 242 ARG A CA 1
ATOM 1864 C C . ARG A 1 242 ? -11.230 15.961 26.851 1.00 82.19 242 ARG A C 1
ATOM 1866 O O . ARG A 1 242 ? -10.183 16.374 27.332 1.00 82.19 242 ARG A O 1
ATOM 1873 N N . ASN A 1 243 ? -11.662 16.334 25.648 1.00 83.19 243 ASN A N 1
ATOM 1874 C CA . ASN A 1 243 ? -10.929 17.287 24.818 1.00 83.19 243 ASN A CA 1
ATOM 1875 C C . ASN A 1 243 ? -10.999 18.710 25.403 1.00 83.19 243 ASN A C 1
ATOM 1877 O O . ASN A 1 243 ? -10.034 19.457 25.296 1.00 83.19 243 ASN A O 1
ATOM 1881 N N . ALA A 1 244 ? -12.116 19.074 26.042 1.00 82.19 244 ALA A N 1
ATOM 1882 C CA . ALA A 1 244 ? -12.293 20.367 26.701 1.00 82.19 244 ALA A CA 1
ATOM 1883 C C . ALA A 1 244 ? -11.557 20.476 28.048 1.00 82.19 244 ALA A C 1
ATOM 1885 O O . ALA A 1 244 ? -11.251 21.587 28.476 1.00 82.19 244 ALA A O 1
ATOM 1886 N N . ASN A 1 245 ? -11.283 19.352 28.719 1.00 75.88 245 ASN A N 1
ATOM 1887 C CA . ASN A 1 245 ? -10.564 19.317 29.990 1.00 75.88 245 ASN A CA 1
ATOM 1888 C C . ASN A 1 245 ? -9.574 18.130 30.053 1.00 75.88 245 ASN A C 1
ATOM 1890 O O . ASN A 1 245 ? -9.866 17.104 30.670 1.00 75.88 245 ASN A O 1
ATOM 1894 N N . PRO A 1 246 ? -8.385 18.248 29.427 1.00 62.91 246 PRO A N 1
ATOM 1895 C CA . PRO A 1 246 ? -7.427 17.142 29.290 1.00 62.91 246 PRO A CA 1
ATOM 1896 C C . PRO A 1 246 ? -6.856 16.619 30.615 1.00 62.91 246 PRO A C 1
ATOM 1898 O O . PRO A 1 246 ? -6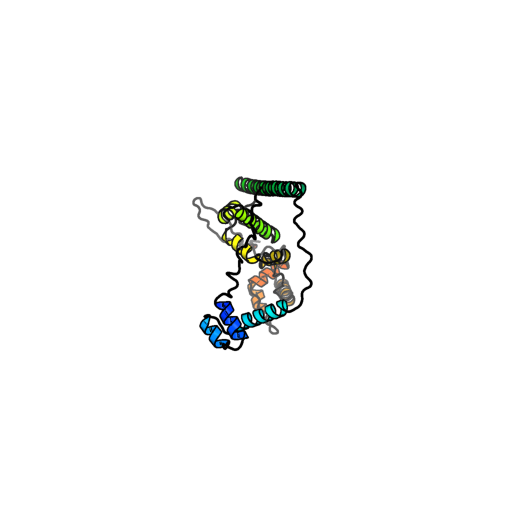.333 15.508 30.667 1.00 62.91 246 PRO A O 1
ATOM 1901 N N . GLN A 1 247 ? -6.934 17.432 31.671 1.00 56.88 247 GLN A N 1
ATOM 1902 C CA . GLN A 1 247 ? -6.441 17.120 33.015 1.00 56.88 247 GLN A CA 1
ATOM 1903 C C . GLN A 1 247 ? -7.471 16.363 33.867 1.00 56.88 247 GLN A C 1
ATOM 1905 O O . GLN A 1 247 ? -7.133 15.855 34.935 1.00 56.88 247 GLN A O 1
ATOM 1910 N N . GLU A 1 248 ? -8.731 16.277 33.428 1.00 50.91 248 GLU A N 1
ATOM 1911 C CA . GLU A 1 248 ? -9.778 15.589 34.179 1.00 50.91 248 GLU A CA 1
ATOM 1912 C C . GLU A 1 248 ? -9.685 14.075 33.910 1.00 50.91 248 GLU A C 1
ATOM 1914 O O . GLU A 1 248 ? -9.829 13.634 32.763 1.00 50.91 248 GLU A O 1
ATOM 1919 N N . PRO A 1 249 ? -9.407 13.238 34.929 1.00 48.09 249 PRO A N 1
ATOM 1920 C CA . PRO A 1 249 ? -9.246 11.808 34.720 1.00 48.09 249 PRO A CA 1
ATOM 1921 C C . PRO A 1 249 ? -10.568 11.226 34.200 1.00 48.09 249 PRO A C 1
ATOM 1923 O O . PRO A 1 249 ? -11.621 11.497 34.780 1.00 48.09 249 PRO A O 1
ATOM 1926 N N . PRO A 1 250 ? -10.547 10.413 33.128 1.00 47.31 250 PRO A N 1
ATOM 1927 C CA . PRO A 1 250 ? -11.752 9.963 32.439 1.00 47.31 250 PRO A CA 1
ATOM 1928 C C . PRO A 1 250 ? -12.553 9.018 33.326 1.00 47.31 250 PRO A C 1
ATOM 1930 O O . PRO A 1 250 ? -12.306 7.819 33.284 1.00 47.31 250 PRO A O 1
ATOM 1933 N N . ASP A 1 251 ? -13.454 9.548 34.160 1.00 47.31 251 ASP A N 1
ATOM 1934 C CA . ASP A 1 251 ? -14.373 8.801 35.039 1.00 47.31 251 ASP A CA 1
ATOM 1935 C C . ASP A 1 251 ? -13.693 7.589 35.729 1.00 47.31 251 ASP A C 1
ATOM 1937 O O . ASP A 1 251 ? -14.281 6.535 35.986 1.00 47.31 251 ASP A O 1
ATOM 1941 N N . ARG A 1 252 ? -12.377 7.716 35.965 1.00 43.53 252 ARG A N 1
ATOM 1942 C CA . ARG A 1 252 ? -11.484 6.607 36.333 1.00 43.53 252 ARG A CA 1
ATOM 1943 C C . ARG A 1 252 ? -11.639 6.280 37.812 1.00 43.53 252 ARG A C 1
ATOM 1945 O O . ARG A 1 252 ? -11.380 5.155 38.228 1.00 43.53 252 ARG A O 1
ATOM 1952 N N . ASN A 1 253 ? -12.185 7.236 38.564 1.00 42.31 253 ASN A N 1
ATOM 1953 C CA . ASN A 1 253 ? -12.512 7.118 39.978 1.00 42.31 253 ASN A CA 1
ATOM 1954 C C . ASN A 1 253 ? -13.588 6.061 40.269 1.00 42.31 253 ASN A C 1
ATOM 1956 O O . ASN A 1 253 ? -13.815 5.760 41.436 1.00 42.31 253 ASN A O 1
ATOM 1960 N N . ARG A 1 254 ? -14.233 5.463 39.252 1.00 46.19 254 ARG A N 1
ATOM 1961 C CA . ARG A 1 254 ? -15.187 4.366 39.466 1.00 46.19 254 ARG A CA 1
ATOM 1962 C C . ARG A 1 254 ? -14.644 2.966 39.183 1.00 46.19 254 ARG A C 1
ATOM 1964 O O . ARG A 1 254 ? -15.318 2.006 39.537 1.00 46.19 254 ARG A O 1
ATOM 1971 N N . ARG A 1 255 ? -13.478 2.816 38.538 1.00 45.47 255 ARG A N 1
ATOM 1972 C CA . ARG A 1 255 ? -12.908 1.498 38.192 1.00 45.47 255 ARG A CA 1
ATOM 1973 C C . ARG A 1 255 ? -11.381 1.525 38.188 1.00 45.47 255 ARG A C 1
ATOM 1975 O O . ARG A 1 255 ? -10.751 1.480 37.131 1.00 45.47 255 ARG A O 1
ATOM 1982 N N . LEU A 1 256 ? -10.782 1.549 39.376 1.00 44.16 256 LEU A N 1
ATOM 1983 C CA . LEU A 1 256 ? -9.423 1.039 39.546 1.00 44.16 256 LEU A CA 1
ATOM 1984 C C . LEU A 1 256 ? -9.502 -0.486 39.425 1.00 44.16 256 LEU A C 1
ATOM 1986 O O . LEU A 1 256 ? -9.838 -1.181 40.378 1.00 44.16 256 LEU A O 1
ATOM 1990 N N . LYS A 1 257 ? -9.266 -1.003 38.218 1.00 43.78 257 LYS A N 1
ATOM 1991 C CA . LYS A 1 257 ? -9.112 -2.442 38.009 1.00 43.78 257 LYS A CA 1
ATOM 1992 C C . LYS A 1 257 ? -7.750 -2.853 38.557 1.00 43.78 257 LYS A C 1
ATOM 1994 O O . LYS A 1 257 ? -6.730 -2.603 37.920 1.00 43.78 257 LYS A O 1
ATOM 1999 N N . LEU A 1 258 ? -7.738 -3.456 39.739 1.00 45.62 258 LEU A N 1
ATOM 2000 C CA . LEU A 1 258 ? -6.579 -4.193 40.223 1.00 45.62 258 LEU A CA 1
ATOM 2001 C C . LEU A 1 258 ? -6.564 -5.540 39.505 1.00 45.62 258 LEU A C 1
ATOM 2003 O O . LEU A 1 258 ? -7.459 -6.365 39.679 1.00 45.62 258 LEU A O 1
ATOM 2007 N N . HIS A 1 259 ? -5.566 -5.727 38.648 1.00 47.41 259 HIS A N 1
ATOM 2008 C CA . HIS A 1 259 ? -5.272 -7.023 38.061 1.00 47.41 259 HIS A CA 1
ATOM 2009 C C . HIS A 1 259 ? -4.466 -7.819 39.084 1.00 47.41 259 HIS A C 1
ATOM 2011 O O . HIS A 1 259 ? -3.271 -7.586 39.247 1.00 47.41 259 HIS A O 1
ATOM 2017 N N . THR A 1 260 ? -5.117 -8.733 39.796 1.00 50.91 260 THR A N 1
ATOM 2018 C CA . THR A 1 260 ? -4.420 -9.760 40.569 1.00 50.91 260 THR A CA 1
ATOM 2019 C C . THR A 1 260 ? -4.200 -10.971 39.670 1.00 50.91 260 THR A C 1
ATOM 2021 O O . THR A 1 260 ? -5.142 -11.566 39.143 1.00 50.91 260 THR A O 1
ATOM 2024 N N . PHE A 1 261 ? -2.931 -11.302 39.446 1.00 47.75 261 PHE A N 1
ATOM 2025 C CA . PHE A 1 261 ? -2.532 -12.516 38.744 1.00 47.75 261 PHE A CA 1
ATOM 2026 C C . PHE A 1 261 ? -2.425 -13.638 39.777 1.00 47.75 261 PHE A C 1
ATOM 2028 O O . PHE A 1 261 ? -1.638 -13.531 40.713 1.00 47.75 261 PHE A O 1
ATOM 2035 N N . ALA A 1 262 ? -3.238 -14.685 39.638 1.00 48.66 262 ALA A N 1
ATOM 2036 C CA . ALA A 1 262 ? -3.053 -15.913 40.407 1.00 48.66 262 ALA A CA 1
ATOM 2037 C C . ALA A 1 262 ? -2.032 -16.829 39.708 1.00 48.66 262 ALA A C 1
ATOM 2039 O O . ALA A 1 262 ? -1.844 -16.740 38.492 1.00 48.66 262 ALA A O 1
ATOM 2040 N N . ASP A 1 263 ? -1.437 -17.753 40.467 1.00 47.75 263 ASP A N 1
ATOM 2041 C CA . ASP A 1 263 ? -0.265 -18.583 40.116 1.00 47.75 263 ASP A CA 1
ATOM 2042 C C . ASP A 1 263 ? -0.426 -19.556 38.924 1.00 47.75 263 ASP A C 1
ATOM 2044 O O . ASP A 1 263 ? 0.421 -20.410 38.678 1.00 47.75 263 ASP A O 1
ATOM 2048 N N . LYS A 1 264 ? -1.514 -19.466 38.150 1.00 50.78 264 LYS A N 1
ATOM 2049 C CA . LYS A 1 264 ? -1.794 -20.349 37.001 1.00 50.78 264 LYS A CA 1
ATOM 2050 C C . LYS A 1 264 ? -2.442 -19.630 35.815 1.00 50.78 264 LYS A C 1
ATOM 2052 O O . LYS A 1 264 ? -3.330 -20.174 35.168 1.00 50.78 264 LYS A O 1
ATOM 2057 N N . GLY A 1 265 ? -2.027 -18.395 35.527 1.00 48.69 265 GLY A N 1
ATOM 2058 C CA . GLY A 1 265 ? -2.398 -17.709 34.279 1.00 48.69 265 GLY A CA 1
ATOM 2059 C C . GLY A 1 265 ? -3.877 -17.319 34.153 1.00 48.69 265 GLY A C 1
ATOM 2060 O O . GLY A 1 265 ? -4.331 -16.992 33.058 1.00 48.69 265 GLY A O 1
ATOM 2061 N N . ILE A 1 266 ? -4.631 -17.322 35.257 1.00 43.31 266 ILE A N 1
ATOM 2062 C CA . ILE A 1 266 ? -6.011 -16.830 35.302 1.00 43.31 266 ILE A CA 1
ATOM 2063 C C . ILE A 1 266 ? -5.992 -15.409 35.868 1.00 43.31 266 ILE A C 1
ATOM 2065 O O . ILE A 1 266 ? -5.532 -15.181 36.988 1.00 43.31 266 ILE A O 1
ATOM 2069 N N . ALA A 1 267 ? -6.489 -14.453 35.082 1.00 43.62 267 ALA A N 1
ATOM 2070 C CA . ALA A 1 267 ? -6.677 -13.073 35.510 1.00 43.62 267 ALA A CA 1
ATOM 2071 C C . ALA A 1 267 ? -8.137 -12.857 35.923 1.00 43.62 267 ALA A C 1
ATOM 2073 O O . ALA A 1 267 ? -9.047 -13.006 35.105 1.00 43.62 267 ALA A O 1
ATOM 2074 N N . PHE A 1 268 ? -8.361 -12.459 37.173 1.00 45.22 268 PHE A N 1
ATOM 2075 C CA . PHE A 1 268 ? -9.669 -12.002 37.638 1.00 45.22 268 PHE A CA 1
ATOM 2076 C C . PHE A 1 268 ? -9.683 -10.469 37.663 1.00 45.22 268 PHE A C 1
ATOM 2078 O O . PHE A 1 268 ? -8.708 -9.831 38.054 1.00 45.22 268 PHE A O 1
ATOM 2085 N N . CYS A 1 269 ? -10.782 -9.858 37.220 1.00 40.88 269 CYS A N 1
ATOM 2086 C CA . CYS A 1 269 ? -11.043 -8.433 37.433 1.00 40.88 269 CYS A CA 1
ATOM 2087 C C . CYS A 1 269 ? -12.078 -8.314 38.546 1.00 40.88 269 CYS A C 1
ATOM 2089 O O . CYS A 1 269 ? -13.234 -8.673 38.335 1.00 40.88 269 CYS A O 1
ATOM 2091 N N . VAL A 1 270 ? -11.672 -7.803 39.706 1.00 44.56 270 VAL A N 1
ATOM 2092 C CA . VAL A 1 270 ? -12.602 -7.453 40.784 1.00 44.56 270 VAL A CA 1
ATOM 2093 C C . VAL A 1 270 ? -12.859 -5.948 40.709 1.00 44.56 270 VAL A C 1
ATOM 2095 O O . VAL A 1 270 ? -11.928 -5.147 40.792 1.00 44.56 270 VAL A O 1
ATOM 2098 N N . ASP A 1 271 ? -14.116 -5.561 40.489 1.00 42.41 271 ASP A N 1
ATOM 2099 C CA . ASP A 1 271 ? -14.537 -4.159 40.501 1.00 42.41 271 ASP A CA 1
ATOM 2100 C C . ASP A 1 271 ? -14.686 -3.706 41.966 1.00 42.41 271 ASP A C 1
ATOM 2102 O O . ASP A 1 271 ? -15.637 -4.094 42.642 1.00 42.41 271 ASP A O 1
ATOM 2106 N N . PHE A 1 272 ? -13.774 -2.872 42.472 1.00 40.88 272 PHE A N 1
ATOM 2107 C CA . PHE A 1 272 ? -13.940 -2.231 43.781 1.00 40.88 272 PHE A CA 1
ATOM 2108 C C . PHE A 1 272 ? -14.583 -0.849 43.620 1.00 40.88 272 PHE A C 1
ATOM 2110 O O . PHE A 1 272 ? -14.090 -0.010 42.864 1.00 40.88 272 PHE A O 1
ATOM 2117 N N . MET A 1 273 ? -15.662 -0.580 44.362 1.00 36.34 273 MET A N 1
ATOM 2118 C CA . MET A 1 273 ? -16.132 0.789 44.584 1.00 36.34 273 MET A CA 1
ATOM 2119 C C . MET A 1 273 ? -15.412 1.365 45.804 1.00 36.34 273 MET A C 1
ATOM 2121 O O . MET A 1 273 ? -15.537 0.828 46.901 1.00 36.34 273 MET A O 1
ATOM 2125 N N . HIS A 1 274 ? -14.680 2.467 45.634 1.00 36.72 274 HIS A N 1
ATOM 2126 C CA . HIS A 1 274 ? -14.267 3.284 46.774 1.00 36.72 274 HIS A CA 1
ATOM 2127 C C . HIS A 1 274 ? -15.511 3.946 47.369 1.00 36.72 274 HIS A C 1
ATOM 2129 O O . HIS A 1 274 ? -16.068 4.881 46.792 1.00 36.72 274 HIS A O 1
ATOM 2135 N N . VAL A 1 275 ? -15.951 3.452 48.522 1.00 34.12 275 VAL A N 1
ATOM 2136 C CA . VAL A 1 275 ? -16.842 4.205 49.401 1.00 34.12 275 VAL A CA 1
ATOM 2137 C C . VAL A 1 275 ? -15.954 5.213 50.124 1.00 34.12 275 VAL A C 1
ATOM 2139 O O . VAL A 1 275 ? -15.131 4.827 50.949 1.00 34.12 275 VAL A O 1
ATOM 2142 N N . ARG A 1 276 ? -16.062 6.501 49.778 1.00 33.25 276 ARG A N 1
ATOM 2143 C CA . ARG A 1 276 ? -15.508 7.562 50.628 1.00 33.25 276 ARG A CA 1
ATOM 2144 C C . ARG A 1 276 ? -16.329 7.583 51.914 1.00 33.25 276 ARG A C 1
ATOM 2146 O O . ARG A 1 276 ? -17.527 7.844 51.857 1.00 33.25 276 ARG A O 1
ATOM 2153 N N . ILE A 1 277 ? -15.691 7.284 53.037 1.00 35.34 277 ILE A N 1
ATOM 2154 C CA . ILE A 1 277 ? -16.226 7.565 54.367 1.00 35.34 277 ILE A CA 1
ATOM 2155 C C . ILE A 1 277 ? -15.520 8.840 54.831 1.00 35.34 277 ILE A C 1
ATOM 2157 O O . ILE A 1 277 ? -14.307 8.795 55.006 1.00 35.34 277 ILE A O 1
ATOM 2161 N N . GLY A 1 278 ? -16.280 9.930 54.996 1.00 38.66 278 GLY A N 1
ATOM 2162 C CA . GLY A 1 278 ? -15.819 11.209 55.563 1.00 38.66 278 GLY A CA 1
ATOM 2163 C C . GLY A 1 278 ? -15.005 12.068 54.613 1.00 38.66 278 GLY A C 1
ATOM 2164 O O . GLY A 1 278 ? -13.778 11.860 54.547 1.00 38.66 278 GLY A O 1
#

Sequence (278 aa):
MPSTLLHSDTSDKPQNQSKRDLGPNGQVIVQVLAGSLPASEAALKLGMSRQAINRWLNRAADGIKTALTPKKPGPAPMQPVNSPELAAAQHEIKKLRQKIASLEAIQLLLLALLKATGMLPDFRYLRLSPEQKLSLVELMNTFVAAGGFAKTFAETIGQTYSKLLKWRKKVQGLSREDALVALTDKSSAAEHEKISEAVKQAVITLKRLHPSWSCREIAKQLRRRRFSPIQVGKTTVAEILRNANPQEPPDRNRRLKLHTFADKGIAFCVDFMHVRIG

Solvent-accessible surface area (backbone atoms only — not comparable to full-atom values): 17053 Å² total; per-residue (Å²): 138,84,84,83,78,88,83,87,82,76,80,79,70,80,78,84,73,82,84,82,71,64,52,78,68,49,48,53,51,49,35,34,76,69,67,78,37,59,60,67,58,52,9,63,76,68,75,45,53,54,68,58,45,52,54,50,52,51,50,51,52,52,50,51,52,59,70,69,46,89,67,78,81,70,80,75,78,77,71,79,78,82,45,72,66,55,55,51,50,53,51,49,53,52,53,50,51,52,49,52,54,51,50,53,51,48,54,51,48,49,55,39,48,40,39,73,72,65,77,41,82,70,61,80,74,56,84,71,52,31,64,56,54,47,51,54,41,51,51,45,51,53,41,37,74,74,73,46,56,60,58,59,54,19,58,63,73,55,45,58,47,70,56,54,51,53,51,44,63,63,35,62,94,49,54,74,69,58,26,36,61,65,52,46,57,73,85,74,74,60,82,66,74,89,63,57,67,72,57,51,50,54,52,52,52,50,42,70,78,38,70,87,59,49,44,58,53,53,27,52,50,39,47,64,40,91,90,64,58,46,89,52,54,42,66,55,45,46,49,50,51,40,72,76,36,78,84,55,72,81,76,45,89,64,56,64,69,56,78,54,77,49,102,76,86,51,76,52,80,56,86,52,75,81,76,86,78,132

Secondary structure (DSSP, 8-state):
--------------------PPPHHHHHHHHHHTTSS-HHHHHHHTT--HHHHHHHHHHHHHHHHHHHS-PPPPPPPPPP---HHHHHHHHHHHHHHHHHHHHHHHHHHHHHHHHHTT-S--TTS----HHHHHHHHHHHHHHHHTT--HHHHHHHHT--HHHHHHHHHHHTT--HHHHHHHHS-TTTS--S--S-HHHHHHHHHHHHH-TT--HHHHHHHHHT-SS------HHHHHHHHHHH-TTS--SGGG--EEEEEPTTSPEEEEE-------